Protein AF-0000000085928677 (afdb_homodimer)

Sequence (378 aa):
MDERDLLIYLLLRKSGRMKVSEIARELGISHPSARERLEKLERRGDVRVKALLNIRKKNFVSAVVNLRVKSMDEAEKLADVFAKCPRTVFVATTTGKYNLNLALIAESYSALEVTIENTIRPMESVKEMDVSLGSSPAYPEFVDFKLEPTGKVAPCGKVCTECYISGKKCSGCPATVYFMGLEGRGNRGMDERDLLIYLLLRKSGRMKVSEIARELGISHPSARERLEKLERRGDVRVKALLNIRKKNFVSAVVNLRVKSMDEAEKLADVFAKCPRTVFVATTTGKYNLNLALIAESYSALEVTIENTIRPMESVKEMDVSLGSSPAYPEFVDFKLEPTGKVAPCGKVCTECYISGKKCSGCPATVYFMGLEGRGNRG

Radius of gyration: 21.06 Å; Cα contacts (8 Å, |Δi|>4): 782; chains: 2; bounding box: 73×55×45 Å

InterPro domains:
  IPR000485 AsnC-type HTH domain [PR00033] (1-17)
  IPR000485 AsnC-type HTH domain [PR00033] (17-28)
  IPR000485 AsnC-type HTH domain [PR00033] (28-47)
  IPR000485 AsnC-type HTH domain [PS50956] (1-61)
  IPR011008 Dimeric alpha-beta barrel [SSF54909] (61-129)
  IPR011991 ArsR-like helix-turn-helix domain [cd00090] (2-49)
  IPR019887 Transcription regulator AsnC/Lrp, ligand binding domain [PF01037] (63-133)
  IPR019888 Transcription regulator AsnC-like [SM00344] (1-106)
  IPR036388 Winged helix-like DNA-binding domain superfamily [G3DSA:1.10.10.10] (1-49)
  IPR036390 Winged helix DNA-binding domain superfamily [SSF46785] (1-66)

Organism: NCBI:txid2866384

Structure (mmCIF, N/CA/C/O backbone):
data_AF-0000000085928677-model_v1
#
loop_
_entity.id
_entity.type
_entity.pdbx_description
1 polymer 'Lrp/AsnC family transcriptional regulator'
#
loop_
_atom_site.group_PDB
_atom_site.id
_atom_site.type_symbol
_atom_site.label_atom_id
_atom_site.label_alt_id
_atom_site.label_comp_id
_atom_site.label_asym_id
_atom_site.label_entity_id
_atom_site.label_seq_id
_atom_site.pdbx_PDB_ins_code
_atom_site.Cartn_x
_atom_site.Cartn_y
_atom_site.Cartn_z
_atom_site.occupancy
_atom_site.B_iso_or_equiv
_atom_site.auth_seq_id
_atom_site.auth_comp_id
_atom_site.auth_asym_id
_atom_site.auth_atom_id
_atom_site.pdbx_PDB_model_num
ATOM 1 N N . MET A 1 1 ? 19.406 -9.969 -1.169 1 88.69 1 MET A N 1
ATOM 2 C CA . MET A 1 1 ? 18.938 -10.273 -2.512 1 88.69 1 MET A CA 1
ATOM 3 C C . MET A 1 1 ? 20 -10 -3.555 1 88.69 1 MET A C 1
ATOM 5 O O . MET A 1 1 ? 20.609 -8.922 -3.559 1 88.69 1 MET A O 1
ATOM 9 N N . ASP A 1 2 ? 20.328 -10.953 -4.297 1 89.5 2 ASP A N 1
ATOM 10 C CA . ASP A 1 2 ? 21.266 -10.727 -5.395 1 89.5 2 ASP A CA 1
ATOM 11 C C . ASP A 1 2 ? 20.531 -10.312 -6.668 1 89.5 2 ASP A C 1
ATOM 13 O O . ASP A 1 2 ? 19.328 -10.031 -6.637 1 89.5 2 ASP A O 1
ATOM 17 N N . GLU A 1 3 ? 21.281 -10.188 -7.723 1 89.06 3 GLU A N 1
ATOM 18 C CA . GLU A 1 3 ? 20.734 -9.688 -8.984 1 89.06 3 GLU A CA 1
ATOM 19 C C . GLU A 1 3 ? 19.625 -10.586 -9.508 1 89.06 3 GLU A C 1
ATOM 21 O O . GLU A 1 3 ? 18.625 -10.102 -10.047 1 89.06 3 GLU A O 1
ATOM 26 N N . ARG A 1 4 ? 19.812 -11.828 -9.375 1 92.62 4 ARG A N 1
ATOM 27 C CA . ARG A 1 4 ? 18.812 -12.766 -9.859 1 92.62 4 ARG A CA 1
ATOM 28 C C . ARG A 1 4 ? 17.547 -12.688 -9.023 1 92.62 4 ARG A C 1
ATOM 30 O O . ARG A 1 4 ? 16.438 -12.781 -9.562 1 92.62 4 ARG A O 1
ATOM 37 N N . ASP A 1 5 ? 17.734 -12.57 -7.723 1 93.69 5 ASP A N 1
ATOM 38 C CA . ASP A 1 5 ? 16.578 -12.367 -6.848 1 93.69 5 ASP A CA 1
ATOM 39 C C . ASP A 1 5 ? 15.766 -11.156 -7.289 1 93.69 5 ASP A C 1
ATOM 41 O O . ASP A 1 5 ? 14.531 -11.219 -7.336 1 93.69 5 ASP A O 1
ATOM 45 N N . LEU A 1 6 ? 16.469 -10.117 -7.625 1 92.56 6 LEU A N 1
ATOM 46 C CA . LEU A 1 6 ? 15.805 -8.891 -8.047 1 92.56 6 LEU A CA 1
ATOM 47 C C . LEU A 1 6 ? 15.055 -9.094 -9.359 1 92.56 6 LEU A C 1
ATOM 49 O O . LEU A 1 6 ? 13.953 -8.57 -9.531 1 92.56 6 LEU A O 1
ATOM 53 N N . LEU A 1 7 ? 15.656 -9.789 -10.234 1 94 7 LEU A N 1
ATOM 54 C CA . LEU A 1 7 ? 15 -10.07 -11.5 1 94 7 LEU A CA 1
ATOM 55 C C . LEU A 1 7 ? 13.711 -10.867 -11.281 1 94 7 LEU A C 1
ATOM 57 O O . LEU A 1 7 ? 12.695 -10.602 -11.93 1 94 7 LEU A O 1
ATOM 61 N N . ILE A 1 8 ? 13.797 -11.812 -10.414 1 96.75 8 ILE A N 1
ATOM 62 C CA . ILE A 1 8 ? 12.602 -12.586 -10.086 1 96.75 8 ILE A CA 1
ATOM 63 C C . ILE A 1 8 ? 11.516 -11.656 -9.555 1 96.75 8 ILE A C 1
ATOM 65 O O . ILE A 1 8 ? 10.352 -11.766 -9.938 1 96.75 8 ILE A O 1
ATOM 69 N N . TYR A 1 9 ? 11.914 -10.742 -8.672 1 96.56 9 TYR A N 1
ATOM 70 C CA . TYR A 1 9 ? 10.961 -9.766 -8.148 1 96.56 9 TYR A CA 1
ATOM 71 C C . TYR A 1 9 ? 10.328 -8.961 -9.281 1 96.56 9 TYR A C 1
ATOM 73 O O . TYR A 1 9 ? 9.109 -8.805 -9.328 1 96.56 9 TYR A O 1
ATOM 81 N N . LEU A 1 10 ? 11.117 -8.523 -10.18 1 95.44 10 LEU A N 1
ATOM 82 C CA . LEU A 1 10 ? 10.633 -7.703 -11.289 1 95.44 10 LEU A CA 1
ATOM 83 C C . LEU A 1 10 ? 9.625 -8.477 -12.133 1 95.44 10 LEU A C 1
ATOM 85 O O . LEU A 1 10 ? 8.586 -7.934 -12.523 1 95.44 10 LEU A O 1
ATOM 89 N N . LEU A 1 11 ? 9.898 -9.711 -12.43 1 96.88 11 LEU A N 1
ATOM 90 C CA . LEU A 1 11 ? 9.008 -10.547 -13.234 1 96.88 11 LEU A CA 1
ATOM 91 C C . LEU A 1 11 ? 7.688 -10.781 -12.516 1 96.88 11 LEU A C 1
ATOM 93 O O . LEU A 1 11 ? 6.617 -10.625 -13.102 1 96.88 11 LEU A O 1
ATOM 97 N N . LEU A 1 12 ? 7.797 -11.07 -11.227 1 97.56 12 LEU A N 1
ATOM 98 C CA . LEU A 1 12 ? 6.605 -11.406 -10.453 1 97.56 12 LEU A CA 1
ATOM 99 C C . LEU A 1 12 ? 5.797 -10.148 -10.125 1 97.56 12 LEU A C 1
ATOM 101 O O . LEU A 1 12 ? 4.594 -10.234 -9.867 1 97.56 12 LEU A O 1
ATOM 105 N N . ARG A 1 13 ? 6.457 -9.008 -10.055 1 96.75 13 ARG A N 1
ATOM 106 C CA . ARG A 1 13 ? 5.738 -7.75 -9.898 1 96.75 13 ARG A CA 1
ATOM 107 C C . ARG A 1 13 ? 4.82 -7.488 -11.086 1 96.75 13 ARG A C 1
ATOM 109 O O . ARG A 1 13 ? 3.707 -6.988 -10.922 1 96.75 13 ARG A O 1
ATOM 116 N N . LYS A 1 14 ? 5.277 -7.848 -12.234 1 94.88 14 LYS A N 1
ATOM 117 C CA . LYS A 1 14 ? 4.496 -7.695 -13.453 1 94.88 14 LYS A CA 1
ATOM 118 C C . LYS A 1 14 ? 3.373 -8.727 -13.523 1 94.88 14 LYS A C 1
ATOM 120 O O . LYS A 1 14 ? 2.252 -8.406 -13.93 1 94.88 14 LYS A O 1
ATOM 125 N N . SER A 1 15 ? 3.707 -9.922 -13.156 1 95.62 15 SER A N 1
ATOM 126 C CA . SER A 1 15 ? 2.76 -11.031 -13.125 1 95.62 15 SER A CA 1
ATOM 127 C C . SER A 1 15 ? 3.064 -11.984 -11.977 1 95.62 15 SER A C 1
ATOM 129 O O . SER A 1 15 ? 3.902 -12.875 -12.109 1 95.62 15 SER A O 1
ATOM 131 N N . GLY A 1 16 ? 2.305 -11.836 -10.945 1 97.25 16 GLY A N 1
ATOM 132 C CA . GLY A 1 16 ? 2.574 -12.602 -9.734 1 97.25 16 GLY A CA 1
ATOM 133 C C . GLY A 1 16 ? 2.406 -14.094 -9.93 1 97.25 16 GLY A C 1
ATOM 134 O O . GLY A 1 16 ? 2.973 -14.891 -9.172 1 97.25 16 GLY A O 1
ATOM 135 N N . ARG A 1 17 ? 1.691 -14.492 -10.945 1 96.38 17 ARG A N 1
ATOM 136 C CA . ARG A 1 17 ? 1.418 -15.914 -11.156 1 96.38 17 ARG A CA 1
ATOM 137 C C . ARG A 1 17 ? 2.158 -16.438 -12.383 1 96.38 17 ARG A C 1
ATOM 139 O O . ARG A 1 17 ? 1.758 -17.438 -12.977 1 96.38 17 ARG A O 1
ATOM 146 N N . MET A 1 18 ? 3.18 -15.742 -12.781 1 96.69 18 MET A N 1
ATOM 147 C CA . MET A 1 18 ? 4.039 -16.219 -13.867 1 96.69 18 MET A CA 1
ATOM 148 C C . MET A 1 18 ? 4.527 -17.641 -13.594 1 96.69 18 MET A C 1
ATOM 150 O O . MET A 1 18 ? 4.91 -17.969 -12.469 1 96.69 18 MET A O 1
ATOM 154 N N . LYS A 1 19 ? 4.504 -18.438 -14.625 1 96.69 19 LYS A N 1
ATOM 155 C CA . LYS A 1 19 ? 4.957 -19.812 -14.492 1 96.69 19 LYS A CA 1
ATOM 156 C C . LYS A 1 19 ? 6.445 -19.875 -14.164 1 96.69 19 LYS A C 1
ATOM 158 O O . LYS A 1 19 ? 7.234 -19.094 -14.703 1 96.69 19 LYS A O 1
ATOM 163 N N . VAL A 1 20 ? 6.785 -20.859 -13.32 1 97.31 20 VAL A N 1
ATOM 164 C CA . VAL A 1 20 ? 8.188 -21.031 -12.953 1 97.31 20 VAL A CA 1
ATOM 165 C C . VAL A 1 20 ? 9.016 -21.297 -14.211 1 97.31 20 VAL A C 1
ATOM 167 O O . VAL A 1 20 ? 10.164 -20.844 -14.305 1 97.31 20 VAL A O 1
ATOM 170 N N . SER A 1 21 ? 8.43 -21.953 -15.18 1 97.75 21 SER A N 1
ATOM 171 C CA . SER A 1 21 ? 9.133 -22.219 -16.438 1 97.75 21 SER A CA 1
ATOM 172 C C . SER A 1 21 ? 9.492 -20.922 -17.156 1 97.75 21 SER A C 1
ATOM 174 O O . SER A 1 21 ? 10.578 -20.812 -17.734 1 97.75 21 SER A O 1
ATOM 176 N N . GLU A 1 22 ? 8.633 -20 -17.156 1 97.88 22 GLU A N 1
ATOM 177 C CA . GLU A 1 22 ? 8.883 -18.703 -17.781 1 97.88 22 GLU A CA 1
ATOM 178 C C . GLU A 1 22 ? 9.945 -17.922 -17.016 1 97.88 22 GLU A C 1
ATOM 180 O O . GLU A 1 22 ? 10.82 -17.297 -17.641 1 97.88 22 GLU A O 1
ATOM 185 N N . ILE A 1 23 ? 9.883 -17.953 -15.711 1 97.81 23 ILE A N 1
ATOM 186 C CA . ILE A 1 23 ? 10.891 -17.297 -14.875 1 97.81 23 ILE A CA 1
ATOM 187 C C . ILE A 1 23 ? 12.266 -17.891 -15.172 1 97.81 23 ILE A C 1
ATOM 189 O O . ILE A 1 23 ? 13.242 -17.156 -15.367 1 97.81 23 ILE A O 1
ATOM 193 N N . ALA A 1 24 ? 12.297 -19.203 -15.219 1 98.19 24 ALA A N 1
ATOM 194 C CA . ALA A 1 24 ? 13.539 -19.906 -15.523 1 98.19 24 ALA A CA 1
ATOM 195 C C . ALA A 1 24 ? 14.109 -19.469 -16.875 1 98.19 24 ALA A C 1
ATOM 197 O O . ALA A 1 24 ? 15.305 -19.188 -16.984 1 98.19 24 ALA A O 1
ATOM 198 N N . ARG A 1 25 ? 13.273 -19.391 -17.859 1 98.12 25 ARG A N 1
ATOM 199 C CA . ARG A 1 25 ? 13.672 -18.984 -19.203 1 98.12 25 ARG A CA 1
ATOM 200 C C . ARG A 1 25 ? 14.234 -17.562 -19.188 1 98.12 25 ARG A C 1
ATOM 202 O O . ARG A 1 25 ? 15.297 -17.312 -19.766 1 98.12 25 ARG A O 1
ATOM 209 N N . GLU A 1 26 ? 13.57 -16.672 -18.547 1 96.88 26 GLU A N 1
ATOM 210 C CA . GLU A 1 26 ? 13.977 -15.273 -18.5 1 96.88 26 GLU A CA 1
ATOM 211 C C . GLU A 1 26 ? 15.32 -15.109 -17.797 1 96.88 26 GLU A C 1
ATOM 213 O O . GLU A 1 26 ? 16.109 -14.242 -18.141 1 96.88 26 GLU A O 1
ATOM 218 N N . LEU A 1 27 ? 15.602 -15.906 -16.812 1 96.62 27 LEU A N 1
ATOM 219 C CA . LEU A 1 27 ? 16.828 -15.805 -16.016 1 96.62 27 LEU A CA 1
ATOM 220 C C . LEU A 1 27 ? 17.938 -16.625 -16.641 1 96.62 27 LEU A C 1
ATOM 222 O O . LEU A 1 27 ? 19.109 -16.484 -16.266 1 96.62 27 LEU A O 1
ATOM 226 N N . GLY A 1 28 ? 17.594 -17.516 -17.531 1 97.44 28 GLY A N 1
ATOM 227 C CA . GLY A 1 28 ? 18.578 -18.391 -18.109 1 97.44 28 GLY A CA 1
ATOM 228 C C . GLY A 1 28 ? 19.078 -19.453 -17.141 1 97.44 28 GLY A C 1
ATOM 229 O O . GLY A 1 28 ? 20.281 -19.75 -17.094 1 97.44 28 GLY A O 1
ATOM 230 N N . ILE A 1 29 ? 18.25 -19.953 -16.328 1 97.69 29 ILE A N 1
ATOM 231 C CA . ILE A 1 29 ? 18.594 -21 -15.359 1 97.69 29 ILE A CA 1
ATOM 232 C C . ILE A 1 29 ? 17.609 -22.156 -15.477 1 97.69 29 ILE A C 1
ATOM 234 O O . ILE A 1 29 ? 16.672 -22.109 -16.281 1 97.69 29 ILE A O 1
ATOM 238 N N . SER A 1 30 ? 17.906 -23.203 -14.688 1 97.75 30 SER A N 1
ATOM 239 C CA . SER A 1 30 ? 17.047 -24.375 -14.742 1 97.75 30 SER A CA 1
ATOM 240 C C . SER A 1 30 ? 15.742 -24.156 -13.977 1 97.75 30 SER A C 1
ATOM 242 O O . SER A 1 30 ? 15.672 -23.297 -13.094 1 97.75 30 SER A O 1
ATOM 244 N N . HIS A 1 31 ? 14.742 -24.938 -14.344 1 97.88 31 HIS A N 1
ATOM 245 C CA . HIS A 1 31 ? 13.445 -24.906 -13.672 1 97.88 31 HIS A CA 1
ATOM 246 C C . HIS A 1 31 ? 13.594 -25.141 -12.172 1 97.88 31 HIS A C 1
ATOM 248 O O . HIS A 1 31 ? 13.086 -24.375 -11.359 1 97.88 31 HIS A O 1
ATOM 254 N N . PRO A 1 32 ? 14.344 -26.188 -11.711 1 97.94 32 PRO A N 1
ATOM 255 C CA . PRO A 1 32 ? 14.508 -26.406 -10.273 1 97.94 32 PRO A CA 1
ATOM 256 C C . PRO A 1 32 ? 15.211 -25.234 -9.578 1 97.94 32 PRO A C 1
ATOM 258 O O . PRO A 1 32 ? 14.852 -24.875 -8.453 1 97.94 32 PRO A O 1
ATOM 261 N N . SER A 1 33 ? 16.172 -24.672 -10.234 1 97.5 33 SER A N 1
ATOM 262 C CA . SER A 1 33 ? 16.891 -23.531 -9.664 1 97.5 33 SER A CA 1
ATOM 263 C C . SER A 1 33 ? 15.961 -22.328 -9.484 1 97.5 33 SER A C 1
ATOM 265 O O . SER A 1 33 ? 16 -21.656 -8.453 1 97.5 33 SER A O 1
ATOM 267 N N . ALA A 1 34 ? 15.18 -22.062 -10.516 1 97.88 34 ALA A N 1
ATOM 268 C CA . ALA A 1 34 ? 14.219 -20.969 -10.438 1 97.88 34 ALA A CA 1
ATOM 269 C C . ALA A 1 34 ? 13.227 -21.188 -9.297 1 97.88 34 ALA A C 1
ATOM 271 O O . ALA A 1 34 ? 12.922 -20.266 -8.539 1 97.88 34 ALA A O 1
ATOM 272 N N . ARG A 1 35 ? 12.742 -22.375 -9.211 1 97.12 35 ARG A N 1
ATOM 273 C CA . ARG A 1 35 ? 11.797 -22.734 -8.156 1 97.12 35 ARG A CA 1
ATOM 274 C C . ARG A 1 35 ? 12.43 -22.531 -6.777 1 97.12 35 ARG A C 1
ATOM 276 O O . ARG A 1 35 ? 11.805 -21.969 -5.879 1 97.12 35 ARG A O 1
ATOM 283 N N . GLU A 1 36 ? 13.547 -23.031 -6.629 1 97.62 36 GLU A N 1
ATOM 284 C CA . GLU A 1 36 ? 14.258 -22.906 -5.359 1 97.62 36 GLU A CA 1
ATOM 285 C C . GLU A 1 36 ? 14.477 -21.453 -4.98 1 97.62 36 GLU A C 1
ATOM 287 O O . GLU A 1 36 ? 14.289 -21.062 -3.822 1 97.62 36 GLU A O 1
ATOM 292 N N . ARG A 1 37 ? 14.883 -20.703 -5.93 1 97.25 37 ARG A N 1
ATOM 293 C CA . ARG A 1 37 ? 15.125 -19.281 -5.672 1 97.25 37 ARG A CA 1
ATOM 294 C C . ARG A 1 37 ? 13.836 -18.578 -5.266 1 97.25 37 ARG A C 1
ATOM 296 O O . ARG A 1 37 ? 13.836 -17.75 -4.348 1 97.25 37 ARG A O 1
ATOM 303 N N . LEU A 1 38 ? 12.828 -18.859 -5.992 1 96.19 38 LEU A N 1
ATOM 304 C CA . LEU A 1 38 ? 11.523 -18.281 -5.672 1 96.19 38 LEU A CA 1
ATOM 305 C C . LEU A 1 38 ? 11.109 -18.641 -4.25 1 96.19 38 LEU A C 1
ATOM 307 O O . LEU A 1 38 ? 10.719 -17.766 -3.471 1 96.19 38 LEU A O 1
ATOM 311 N N . GLU A 1 39 ? 11.18 -19.891 -3.932 1 95.75 39 GLU A N 1
ATOM 312 C CA . GLU A 1 39 ? 10.812 -20.359 -2.6 1 95.75 39 GLU A CA 1
ATOM 313 C C . GLU A 1 39 ? 11.688 -19.719 -1.527 1 95.75 39 GLU A C 1
ATOM 315 O O . GLU A 1 39 ? 11.203 -19.344 -0.458 1 95.75 39 GLU A O 1
ATOM 320 N N . LYS A 1 40 ? 12.922 -19.594 -1.796 1 96.69 40 LYS A N 1
ATOM 321 C CA . LYS A 1 40 ? 13.859 -18.984 -0.859 1 96.69 40 LYS A CA 1
ATOM 322 C C . LYS A 1 40 ? 13.531 -17.516 -0.626 1 96.69 40 LYS A C 1
ATOM 324 O O . LYS A 1 40 ? 13.609 -17.016 0.503 1 96.69 40 LYS A O 1
ATOM 329 N N . LEU A 1 41 ? 13.203 -16.812 -1.698 1 95.88 41 LEU A N 1
ATOM 330 C CA . LEU A 1 41 ? 12.844 -15.406 -1.601 1 95.88 41 LEU A CA 1
ATOM 331 C C . LEU A 1 41 ? 11.656 -15.211 -0.66 1 95.88 41 LEU A C 1
ATOM 333 O O . LEU A 1 41 ? 11.656 -14.281 0.156 1 95.88 41 LEU A O 1
ATOM 337 N N . GLU A 1 42 ? 10.727 -16.047 -0.759 1 95.44 42 GLU A N 1
ATOM 338 C CA . GLU A 1 42 ? 9.531 -15.953 0.077 1 95.44 42 GLU A CA 1
ATOM 339 C C . GLU A 1 42 ? 9.82 -16.406 1.503 1 95.44 42 GLU A C 1
ATOM 341 O O . GLU A 1 42 ? 9.391 -15.773 2.465 1 95.44 42 GLU A O 1
ATOM 346 N N . ARG A 1 43 ? 10.531 -17.516 1.624 1 95.94 43 ARG A N 1
ATOM 347 C CA . ARG A 1 43 ? 10.852 -18.062 2.939 1 95.94 43 ARG A CA 1
ATOM 348 C C . ARG A 1 43 ? 11.688 -17.078 3.748 1 95.94 43 ARG A C 1
ATOM 350 O O . ARG A 1 43 ? 11.5 -16.938 4.957 1 95.94 43 ARG A O 1
ATOM 357 N N . ARG A 1 44 ? 12.609 -16.375 3.068 1 96.38 44 ARG A N 1
ATOM 358 C CA . ARG A 1 44 ? 13.453 -15.391 3.725 1 96.38 44 ARG A CA 1
ATOM 359 C C . ARG A 1 44 ? 12.656 -14.141 4.078 1 96.38 44 ARG A C 1
ATOM 361 O O . ARG A 1 44 ? 13.125 -13.297 4.848 1 96.38 44 ARG A O 1
ATOM 368 N N . GLY A 1 45 ? 11.508 -13.961 3.451 1 96.5 45 GLY A N 1
ATOM 369 C CA . GLY A 1 45 ? 10.656 -12.82 3.756 1 96.5 45 GLY A CA 1
ATOM 370 C C . GLY A 1 45 ? 10.992 -11.586 2.947 1 96.5 45 GLY A C 1
ATOM 371 O O . GLY A 1 45 ? 10.586 -10.477 3.301 1 96.5 45 GLY A O 1
ATOM 372 N N . ASP A 1 46 ? 11.766 -11.695 1.896 1 96.38 46 ASP A N 1
ATOM 373 C CA . ASP A 1 46 ? 12.148 -10.555 1.064 1 96.38 46 ASP A CA 1
ATOM 374 C C . ASP A 1 46 ? 10.992 -10.109 0.174 1 96.38 46 ASP A C 1
ATOM 376 O O . ASP A 1 46 ? 10.852 -8.922 -0.121 1 96.38 46 ASP A O 1
ATOM 380 N N . VAL A 1 47 ? 10.258 -11.094 -0.265 1 97.31 47 VAL A N 1
ATOM 381 C CA . VAL A 1 47 ? 9.188 -10.867 -1.229 1 97.31 47 VAL A CA 1
ATOM 382 C C . VAL A 1 47 ? 7.953 -11.68 -0.829 1 97.31 47 VAL A C 1
ATOM 384 O O . VAL A 1 47 ? 8.078 -12.766 -0.251 1 97.31 47 VAL A O 1
ATOM 387 N N . ARG A 1 48 ? 6.867 -11.141 -1.058 1 97.81 48 ARG A N 1
ATOM 388 C CA . ARG A 1 48 ? 5.609 -11.867 -0.916 1 97.81 48 ARG A CA 1
ATOM 389 C C . ARG A 1 48 ? 4.719 -11.664 -2.137 1 97.81 48 ARG A C 1
ATOM 391 O O . ARG A 1 48 ? 4.578 -10.539 -2.631 1 97.81 48 ARG A O 1
ATOM 398 N N . VAL A 1 49 ? 4.262 -12.742 -2.693 1 98.19 49 VAL A N 1
ATOM 399 C CA . VAL A 1 49 ? 3.305 -12.648 -3.791 1 98.19 49 VAL A CA 1
ATOM 400 C C . VAL A 1 49 ? 1.881 -12.742 -3.246 1 98.19 49 VAL A C 1
ATOM 402 O O . VAL A 1 49 ? 1.53 -13.711 -2.576 1 98.19 49 VAL A O 1
ATOM 405 N N . LYS A 1 50 ? 1.093 -11.703 -3.477 1 97.69 50 LYS A N 1
ATOM 406 C CA . LYS A 1 50 ? -0.263 -11.656 -2.936 1 97.69 50 LYS A CA 1
ATOM 407 C C . LYS A 1 50 ? -1.229 -11.016 -3.932 1 97.69 50 LYS A C 1
ATOM 409 O O . LYS A 1 50 ? -0.811 -10.289 -4.832 1 97.69 50 LYS A O 1
ATOM 414 N N . ALA A 1 51 ? -2.469 -11.383 -3.73 1 98.06 51 ALA A N 1
ATOM 415 C CA . ALA A 1 51 ? -3.518 -10.672 -4.457 1 98.06 51 ALA A CA 1
ATOM 416 C C . ALA A 1 51 ? -3.826 -9.328 -3.801 1 98.06 51 ALA A C 1
ATOM 418 O O . ALA A 1 51 ? -3.889 -9.227 -2.572 1 98.06 51 ALA A O 1
ATOM 419 N N . LEU A 1 52 ? -3.891 -8.336 -4.559 1 98.19 52 LEU A N 1
ATOM 420 C CA . LEU A 1 52 ? -4.277 -6.996 -4.141 1 98.19 52 LEU A CA 1
ATOM 421 C C . LEU A 1 52 ? -5.641 -6.621 -4.711 1 98.19 52 LEU A C 1
ATOM 423 O O . LEU A 1 52 ? -5.969 -6.992 -5.84 1 98.19 52 LEU A O 1
ATOM 427 N N . LEU A 1 53 ? -6.383 -5.891 -3.961 1 97.31 53 LEU A N 1
ATOM 428 C CA . LEU A 1 53 ? -7.723 -5.477 -4.355 1 97.31 53 LEU A CA 1
ATOM 429 C C . LEU A 1 53 ? -7.699 -4.094 -5 1 97.31 53 LEU A C 1
ATOM 431 O O . LEU A 1 53 ? -7.02 -3.189 -4.516 1 97.31 53 LEU A O 1
ATOM 435 N N . ASN A 1 54 ? -8.391 -3.932 -6.117 1 97.38 54 ASN A N 1
ATOM 436 C CA . ASN A 1 54 ? -8.5 -2.648 -6.805 1 97.38 54 ASN A CA 1
ATOM 437 C C . ASN A 1 54 ? -9.477 -1.715 -6.102 1 97.38 54 ASN A C 1
ATOM 439 O O . ASN A 1 54 ? -10.68 -1.754 -6.371 1 97.38 54 ASN A O 1
ATOM 443 N N . ILE A 1 55 ? -8.938 -0.85 -5.32 1 96.12 55 ILE A N 1
ATOM 444 C CA . ILE A 1 55 ? -9.812 -0.004 -4.512 1 96.12 55 ILE A CA 1
ATOM 445 C C . ILE A 1 55 ? -10.297 1.181 -5.344 1 96.12 55 ILE A C 1
ATOM 447 O O . ILE A 1 55 ? -11.352 1.755 -5.059 1 96.12 55 ILE A O 1
ATOM 451 N N . ARG A 1 56 ? -9.555 1.536 -6.312 1 95 56 ARG A N 1
ATOM 452 C CA . ARG A 1 56 ? -9.992 2.615 -7.195 1 95 56 ARG A CA 1
ATOM 453 C C . ARG A 1 56 ? -11.234 2.213 -7.977 1 95 56 ARG A C 1
ATOM 455 O O . ARG A 1 56 ? -12.195 2.982 -8.062 1 95 56 ARG A O 1
ATOM 462 N N . LYS A 1 57 ? -11.219 1.062 -8.508 1 94.5 57 LYS A N 1
ATOM 463 C CA . LYS A 1 57 ? -12.367 0.537 -9.242 1 94.5 57 LYS A CA 1
ATOM 464 C C . LYS A 1 57 ? -13.602 0.446 -8.352 1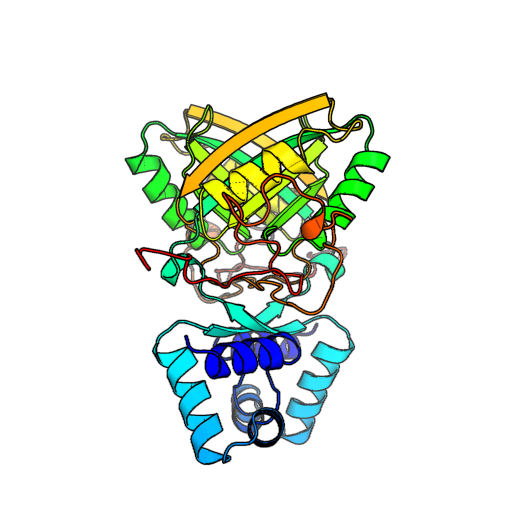 94.5 57 LYS A C 1
ATOM 466 O O . LYS A 1 57 ? -14.727 0.57 -8.828 1 94.5 57 LYS A O 1
ATOM 471 N N . LYS A 1 58 ? -13.344 0.3 -7.094 1 93.44 58 LYS A N 1
ATOM 472 C CA . LYS A 1 58 ? -14.445 0.158 -6.152 1 93.44 58 LYS A CA 1
ATOM 473 C C . LYS A 1 58 ? -14.828 1.506 -5.547 1 93.44 58 LYS A C 1
ATOM 475 O O . LYS A 1 58 ? -15.656 1.57 -4.633 1 93.44 58 LYS A O 1
ATOM 480 N N . ASN A 1 59 ? -14.172 2.553 -5.914 1 94.25 59 ASN A N 1
ATOM 481 C CA . ASN A 1 59 ? -14.469 3.934 -5.543 1 94.25 59 ASN A CA 1
ATOM 482 C C . ASN A 1 59 ? -14.289 4.164 -4.047 1 94.25 59 ASN A C 1
ATOM 484 O O . ASN A 1 59 ? -15.102 4.844 -3.416 1 94.25 59 ASN A O 1
ATOM 488 N N . PHE A 1 60 ? -13.336 3.512 -3.533 1 96.19 60 PHE A N 1
ATOM 489 C CA . PHE A 1 60 ? -13.016 3.787 -2.139 1 96.19 60 PHE A CA 1
ATOM 490 C C . PHE A 1 60 ? -12.656 5.254 -1.945 1 96.19 60 PHE A C 1
ATOM 492 O O . PHE A 1 60 ? -12.133 5.898 -2.859 1 96.19 60 PHE A O 1
ATOM 499 N N . VAL A 1 61 ? -12.969 5.719 -0.782 1 96.56 61 VAL A N 1
ATOM 500 C CA . VAL A 1 61 ? -12.578 7.066 -0.385 1 96.56 61 VAL A CA 1
ATOM 501 C C . VAL A 1 61 ? -11.398 6.996 0.583 1 96.56 61 VAL A C 1
ATOM 503 O O . VAL A 1 61 ? -11.016 5.914 1.03 1 96.56 61 VAL A O 1
ATOM 506 N N . SER A 1 62 ? -10.789 8.188 0.823 1 98 62 SER A N 1
ATOM 507 C CA . SER A 1 62 ? -9.578 8.164 1.634 1 98 62 SER A CA 1
ATOM 508 C C . SER A 1 62 ? -9.594 9.266 2.688 1 98 62 SER A C 1
ATOM 510 O O . SER A 1 62 ? -10.445 10.156 2.645 1 98 62 SER A O 1
ATOM 512 N N . ALA A 1 63 ? -8.734 9.117 3.635 1 97.75 63 ALA A N 1
ATOM 513 C CA . ALA A 1 63 ? -8.484 10.141 4.645 1 97.75 63 ALA A CA 1
ATOM 514 C C . ALA A 1 63 ? -7.039 10.086 5.129 1 97.75 63 ALA A C 1
ATOM 516 O O . ALA A 1 63 ? -6.457 9.008 5.258 1 97.75 63 ALA A O 1
ATOM 517 N N . VAL A 1 64 ? -6.516 11.234 5.324 1 98 64 VAL A N 1
ATOM 518 C CA . VAL A 1 64 ? -5.2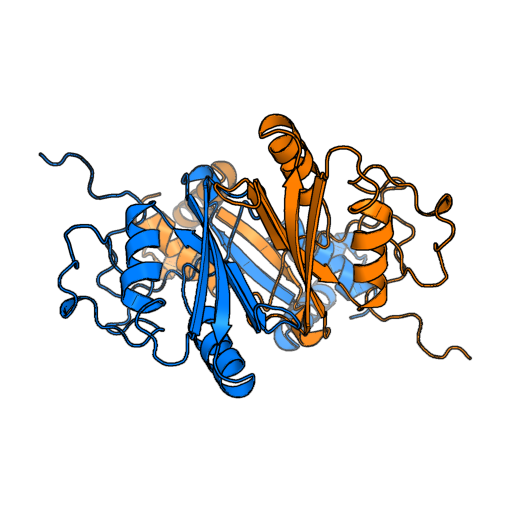42 11.375 6.027 1 98 64 VAL A CA 1
ATOM 519 C C . VAL A 1 64 ? -5.488 11.891 7.445 1 98 64 VAL A C 1
ATOM 521 O O . VAL A 1 64 ? -6.215 12.867 7.641 1 98 64 VAL A O 1
ATOM 524 N N . VAL A 1 65 ? -4.902 11.172 8.398 1 97.5 65 VAL A N 1
ATOM 525 C CA . VAL A 1 65 ? -5.09 11.516 9.805 1 97.5 65 VAL A CA 1
ATOM 526 C C . VAL A 1 65 ? -3.729 11.703 10.477 1 97.5 65 VAL A C 1
ATOM 528 O O . VAL A 1 65 ? -2.949 10.758 10.578 1 97.5 65 VAL A O 1
ATOM 531 N N . ASN A 1 66 ? -3.457 12.883 10.867 1 97 66 ASN A N 1
ATOM 532 C CA . ASN A 1 66 ? -2.252 13.203 11.625 1 97 66 ASN A CA 1
ATOM 533 C C . ASN A 1 66 ? -2.555 13.383 13.109 1 97 66 ASN A C 1
ATOM 535 O O . ASN A 1 66 ? -3.424 14.172 13.484 1 97 66 ASN A O 1
ATOM 539 N N . LEU A 1 67 ? -1.811 12.641 13.93 1 97.88 67 LEU A N 1
ATOM 540 C CA . LEU A 1 67 ? -2.113 12.602 15.359 1 97.88 67 LEU A CA 1
ATOM 541 C C . LEU A 1 67 ? -0.912 13.062 16.172 1 97.88 67 LEU A C 1
ATOM 543 O O . LEU A 1 67 ? 0.226 12.688 15.883 1 97.88 67 LEU A O 1
ATOM 547 N N . ARG A 1 68 ? -1.177 13.914 17.094 1 97.81 68 ARG A N 1
ATOM 548 C CA . ARG A 1 68 ? -0.248 14.102 18.203 1 97.81 68 ARG A CA 1
ATOM 549 C C . ARG A 1 68 ? -0.615 13.219 19.391 1 97.81 68 ARG A C 1
ATOM 551 O O . ARG A 1 68 ? -1.659 13.406 20.016 1 97.81 68 ARG A O 1
ATOM 558 N N . VAL A 1 69 ? 0.208 12.266 19.625 1 97.5 69 VAL A N 1
ATOM 559 C CA . VAL A 1 69 ? 0.009 11.289 20.688 1 97.5 69 VAL A CA 1
ATOM 560 C C . VAL A 1 69 ? 0.917 11.609 21.859 1 97.5 69 VAL A C 1
ATOM 562 O O . VAL A 1 69 ? 2.01 12.156 21.688 1 97.5 69 VAL A O 1
ATOM 565 N N . LYS A 1 70 ? 0.544 11.289 23.031 1 95.81 70 LYS A N 1
ATOM 566 C CA . LYS A 1 70 ? 1.13 11.703 24.312 1 95.81 70 LYS A CA 1
ATOM 567 C C . LYS A 1 70 ? 2.621 11.375 24.359 1 95.81 70 LYS A C 1
ATOM 569 O O . LYS A 1 70 ? 3.41 12.148 24.906 1 95.81 70 LYS A O 1
ATOM 574 N N . SER A 1 71 ? 2.988 10.242 23.891 1 95.44 71 SER A N 1
ATOM 575 C CA . SER A 1 71 ? 4.387 9.82 23.891 1 95.44 71 SER A CA 1
ATOM 576 C C . SER A 1 71 ? 4.711 8.984 22.641 1 95.44 71 SER A C 1
ATOM 578 O O . SER A 1 71 ? 3.811 8.453 22 1 95.44 71 SER A O 1
ATOM 580 N N . MET A 1 72 ? 5.977 8.898 22.391 1 94.44 72 MET A N 1
ATOM 581 C CA . MET A 1 72 ? 6.414 8.094 21.25 1 94.44 72 MET A CA 1
ATOM 582 C C . MET A 1 72 ? 6.102 6.621 21.469 1 94.44 72 MET A C 1
ATOM 584 O O . MET A 1 72 ? 5.762 5.906 20.531 1 94.44 72 MET A O 1
ATOM 588 N N . ASP A 1 73 ? 6.219 6.199 22.672 1 95.88 73 ASP A N 1
ATOM 589 C CA . ASP A 1 73 ? 5.891 4.816 23 1 95.88 73 ASP A CA 1
ATOM 590 C C . ASP A 1 73 ? 4.426 4.508 22.703 1 95.88 73 ASP A C 1
ATOM 592 O O . ASP A 1 73 ? 4.113 3.477 22.109 1 95.88 73 ASP A O 1
ATOM 596 N N . GLU A 1 74 ? 3.615 5.41 23.109 1 96.44 74 GLU A N 1
ATOM 597 C CA . GLU A 1 74 ? 2.191 5.234 22.844 1 96.44 74 GLU A CA 1
ATOM 598 C C . GLU A 1 74 ? 1.9 5.316 21.344 1 96.44 74 GLU A C 1
ATOM 600 O O . GLU A 1 74 ? 1.043 4.594 20.828 1 96.44 74 GLU A O 1
ATOM 605 N N . ALA A 1 75 ? 2.576 6.203 20.688 1 97.5 75 ALA A N 1
ATOM 606 C CA . ALA A 1 75 ? 2.41 6.324 19.234 1 97.5 75 ALA A CA 1
ATOM 607 C C . ALA A 1 75 ? 2.779 5.02 18.531 1 97.5 75 ALA A C 1
ATOM 609 O O . ALA A 1 75 ? 2.084 4.59 17.609 1 97.5 75 ALA A O 1
ATOM 610 N N . GLU A 1 76 ? 3.816 4.414 18.984 1 97.06 76 GLU A N 1
ATOM 611 C CA . GLU A 1 76 ? 4.266 3.158 18.391 1 97.06 76 GLU A CA 1
ATOM 612 C C . GLU A 1 76 ? 3.26 2.039 18.641 1 97.06 76 GLU A C 1
ATOM 614 O O . GLU A 1 76 ? 2.992 1.226 17.75 1 97.06 76 GLU A O 1
ATOM 619 N N . LYS A 1 77 ? 2.742 2.033 19.812 1 96.06 77 LYS A N 1
ATOM 620 C CA . LYS A 1 77 ? 1.714 1.047 20.141 1 96.06 77 LYS A CA 1
ATOM 621 C C . LYS A 1 77 ? 0.49 1.218 19.25 1 96.06 77 LYS A C 1
ATOM 623 O O . LYS A 1 77 ? -0.045 0.237 18.719 1 96.06 77 LYS A O 1
ATOM 628 N N . LEU A 1 78 ? 0.112 2.438 19.094 1 96.5 78 LEU A N 1
ATOM 629 C CA . LEU A 1 78 ? -1.039 2.717 18.234 1 96.5 78 LEU A CA 1
ATOM 630 C C . LEU A 1 78 ? -0.735 2.373 16.781 1 96.5 78 LEU A C 1
ATOM 632 O O . LEU A 1 78 ? -1.611 1.897 16.062 1 96.5 78 LEU A O 1
ATOM 636 N N . ALA A 1 79 ? 0.462 2.666 16.375 1 97.75 79 ALA A N 1
ATOM 637 C CA . ALA A 1 79 ? 0.865 2.324 15.023 1 97.75 79 ALA A CA 1
ATOM 638 C C . ALA A 1 79 ? 0.698 0.83 14.758 1 97.75 79 ALA A C 1
ATOM 640 O O . ALA A 1 79 ? 0.214 0.43 13.695 1 97.75 79 ALA A O 1
ATOM 641 N N . ASP A 1 80 ? 1.055 0.045 15.734 1 96.25 80 ASP A N 1
ATOM 642 C CA . ASP A 1 80 ? 0.929 -1.403 15.609 1 96.25 80 ASP A CA 1
ATOM 643 C C . ASP A 1 80 ? -0.536 -1.82 15.5 1 96.25 80 ASP A C 1
ATOM 645 O O . ASP A 1 80 ? -0.874 -2.727 14.742 1 96.25 80 ASP A O 1
ATOM 649 N N . VAL A 1 81 ? -1.37 -1.167 16.219 1 94.12 81 VAL A N 1
ATOM 650 C CA . VAL A 1 81 ? -2.803 -1.448 16.188 1 94.12 81 VAL A CA 1
ATOM 651 C C . VAL A 1 81 ? -3.365 -1.097 14.812 1 94.12 81 VAL A C 1
ATOM 653 O O . VAL A 1 81 ? -4.039 -1.916 14.188 1 94.12 81 VAL A O 1
ATOM 656 N N . PHE A 1 82 ? -3.027 0.032 14.328 1 96.44 82 PHE A N 1
ATOM 657 C CA . PHE A 1 82 ? -3.584 0.512 13.07 1 96.44 82 PHE A CA 1
ATOM 658 C C . PHE A 1 82 ? -2.986 -0.245 11.891 1 96.44 82 PHE A C 1
ATOM 660 O O . PHE A 1 82 ? -3.592 -0.312 10.812 1 96.44 82 PHE A O 1
ATOM 667 N N . ALA A 1 83 ? -1.805 -0.805 12.125 1 97.44 83 ALA A N 1
ATOM 668 C CA . ALA A 1 83 ? -1.197 -1.632 11.086 1 97.44 83 ALA A CA 1
ATOM 669 C C . ALA A 1 83 ? -2.062 -2.85 10.773 1 97.44 83 ALA A C 1
ATOM 671 O O . ALA A 1 83 ? -2.014 -3.391 9.672 1 97.44 83 ALA A O 1
ATOM 672 N N . LYS A 1 84 ? -2.879 -3.219 11.703 1 95 84 LYS A N 1
ATOM 673 C CA . LYS A 1 84 ? -3.727 -4.398 11.555 1 95 84 LYS A CA 1
ATOM 674 C C . LYS A 1 84 ? -5.113 -4.016 11.039 1 95 84 LYS A C 1
ATOM 676 O O . LYS A 1 84 ? -5.891 -4.883 10.641 1 95 84 LYS A O 1
ATOM 681 N N . CYS A 1 85 ? -5.371 -2.746 11.047 1 94.88 85 CYS A N 1
ATOM 682 C CA . CYS A 1 85 ? -6.664 -2.264 10.578 1 94.88 85 CYS A CA 1
ATOM 683 C C . CYS A 1 85 ? -6.801 -2.426 9.07 1 94.88 85 CYS A C 1
ATOM 685 O O . CYS A 1 85 ? -5.949 -1.954 8.312 1 94.88 85 CYS A O 1
ATOM 687 N N . PRO A 1 86 ? -7.906 -3.047 8.578 1 94.56 86 PRO A N 1
ATOM 688 C CA . PRO A 1 86 ? -8.086 -3.262 7.141 1 94.56 86 PRO A CA 1
ATOM 689 C C . PRO A 1 86 ? -8.164 -1.954 6.355 1 94.56 86 PRO A C 1
ATOM 691 O O . PRO A 1 86 ? -7.906 -1.937 5.152 1 94.56 86 PRO A O 1
ATOM 694 N N . ARG A 1 87 ? -8.492 -0.921 7 1 95.5 87 ARG A N 1
ATOM 695 C CA . ARG A 1 87 ? -8.695 0.344 6.305 1 95.5 87 ARG A CA 1
ATOM 696 C C . ARG A 1 87 ? -7.43 1.188 6.312 1 95.5 87 ARG A C 1
ATOM 698 O O . ARG A 1 87 ? -7.414 2.297 5.773 1 95.5 87 ARG A O 1
ATOM 705 N N . THR A 1 88 ? -6.344 0.663 6.895 1 97.88 88 THR A N 1
ATOM 706 C CA . THR A 1 88 ? -5.074 1.376 6.922 1 97.88 88 THR A CA 1
ATOM 707 C C . THR A 1 88 ? -4.234 1.031 5.691 1 97.88 88 THR A C 1
ATOM 709 O O . THR A 1 88 ? -3.967 -0.142 5.426 1 97.88 88 THR A O 1
ATOM 712 N N . VAL A 1 89 ? -3.818 2.057 4.988 1 98.06 89 VAL A N 1
ATOM 713 C CA . VAL A 1 89 ? -2.914 1.813 3.869 1 98.06 89 VAL A CA 1
ATOM 714 C C . VAL A 1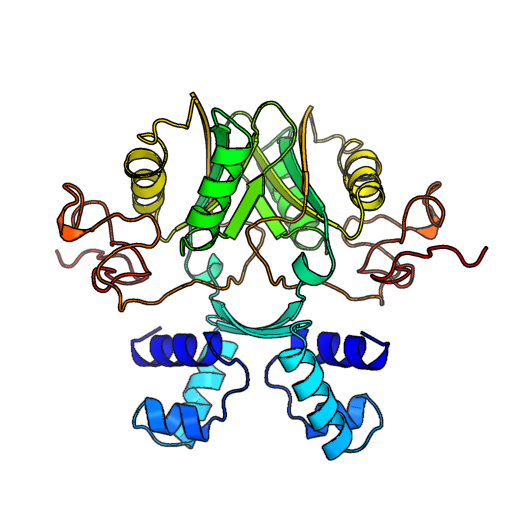 89 ? -1.518 2.33 4.211 1 98.06 89 VAL A C 1
ATOM 716 O O . VAL A 1 89 ? -0.542 1.997 3.535 1 98.06 89 VAL A O 1
ATOM 719 N N . PHE A 1 90 ? -1.468 3.166 5.227 1 98.75 90 PHE A N 1
ATOM 720 C CA . PHE A 1 90 ? -0.178 3.645 5.711 1 98.75 90 PHE A CA 1
ATOM 721 C C . PHE A 1 90 ? -0.278 4.086 7.168 1 98.75 90 PHE A C 1
ATOM 723 O O . PHE A 1 90 ? -1.251 4.734 7.559 1 98.75 90 PHE A O 1
ATOM 730 N N . VAL A 1 91 ? 0.698 3.734 7.961 1 98.62 91 VAL A N 1
ATOM 731 C CA . VAL A 1 91 ? 0.827 4.285 9.305 1 98.62 91 VAL A CA 1
ATOM 732 C C . VAL A 1 91 ? 2.293 4.281 9.727 1 98.62 91 VAL A C 1
ATOM 734 O O . VAL A 1 91 ? 2.992 3.277 9.562 1 98.62 91 VAL A O 1
ATOM 737 N N . ALA A 1 92 ? 2.703 5.367 10.266 1 98.31 92 ALA A N 1
ATOM 738 C CA . ALA A 1 92 ? 4.086 5.488 10.719 1 98.31 92 ALA A CA 1
ATOM 739 C C . ALA A 1 92 ? 4.203 6.512 11.844 1 98.31 92 ALA A C 1
ATOM 741 O O . ALA A 1 92 ? 3.428 7.469 11.906 1 98.31 92 ALA A O 1
ATOM 742 N N . THR A 1 93 ? 5.141 6.227 12.711 1 98 93 THR A N 1
ATOM 743 C CA . THR A 1 93 ? 5.543 7.242 13.68 1 98 93 THR A CA 1
ATOM 744 C C . THR A 1 93 ? 6.562 8.195 13.062 1 98 93 THR A C 1
ATOM 746 O O . THR A 1 93 ? 7.461 7.766 12.336 1 98 93 THR A O 1
ATOM 749 N N . THR A 1 94 ? 6.355 9.414 13.258 1 96.88 94 THR A N 1
ATOM 750 C CA . THR A 1 94 ? 7.227 10.422 12.664 1 96.88 94 THR A CA 1
ATOM 751 C C . THR A 1 94 ? 7.672 11.438 13.711 1 96.88 94 THR A C 1
ATOM 753 O O . THR A 1 94 ? 7.262 11.359 14.875 1 96.88 94 THR A O 1
ATOM 756 N N . THR A 1 95 ? 8.688 12.312 13.07 1 90.56 95 THR A N 1
ATOM 757 C CA . THR A 1 95 ? 9.203 13.391 13.906 1 90.56 95 THR A CA 1
ATOM 758 C C . THR A 1 95 ? 8.641 14.742 13.469 1 90.56 95 THR A C 1
ATOM 760 O O . THR A 1 95 ? 8.438 14.969 12.273 1 90.56 95 THR A O 1
ATOM 763 N N . GLY A 1 96 ? 7.754 15.344 14.18 1 86.5 96 GLY A N 1
ATOM 764 C CA . GLY A 1 96 ? 7.137 16.625 13.891 1 86.5 96 GLY A CA 1
ATOM 765 C C . GLY A 1 96 ? 6.047 17 14.875 1 86.5 96 GLY A C 1
ATOM 766 O O . GLY A 1 96 ? 6.012 16.484 15.992 1 86.5 96 GLY A O 1
ATOM 767 N N . LYS A 1 97 ? 5.328 17.922 14.328 1 89.19 97 LYS A N 1
ATOM 768 C CA . LYS A 1 97 ? 4.203 18.359 15.148 1 89.19 97 LYS A CA 1
ATOM 769 C C . LYS A 1 97 ? 3.32 17.172 15.539 1 89.19 97 LYS A C 1
ATOM 771 O O . LYS A 1 97 ? 2.869 17.094 16.688 1 89.19 97 LYS A O 1
ATOM 776 N N . TYR A 1 98 ? 3.125 16.391 14.562 1 95.56 98 TYR A N 1
ATOM 777 C CA . TYR A 1 98 ? 2.416 15.141 14.773 1 95.56 98 TYR A CA 1
ATOM 778 C C . TYR A 1 98 ? 3.385 13.969 14.805 1 95.56 98 TYR A C 1
ATOM 780 O O . TYR A 1 98 ? 4.332 13.914 14.023 1 95.56 98 TYR A O 1
ATOM 788 N N . ASN A 1 99 ? 3.131 13.055 15.766 1 97.62 99 ASN A N 1
ATOM 789 C CA . ASN A 1 99 ? 4.09 11.961 15.906 1 97.62 99 ASN A CA 1
ATOM 790 C C . ASN A 1 99 ? 3.486 10.633 15.477 1 97.62 99 ASN A C 1
ATOM 792 O O . ASN A 1 99 ? 4.082 9.57 15.688 1 97.62 99 ASN A O 1
ATOM 796 N N . LEU A 1 100 ? 2.312 10.586 14.891 1 98.31 100 LEU A N 1
ATOM 797 C CA . LEU A 1 100 ? 1.669 9.422 14.281 1 98.31 100 LEU A CA 1
ATOM 798 C C . LEU A 1 100 ? 0.837 9.836 13.078 1 98.31 100 LEU A C 1
ATOM 800 O O . LEU A 1 100 ? -0.06 10.68 13.188 1 98.31 100 LEU A O 1
ATOM 804 N N . ASN A 1 101 ? 1.112 9.234 11.953 1 98.31 101 ASN A N 1
ATOM 805 C CA . ASN A 1 101 ? 0.45 9.602 10.703 1 98.31 101 ASN A CA 1
ATOM 806 C C . ASN A 1 101 ? -0.217 8.398 10.047 1 98.31 101 ASN A C 1
ATOM 808 O O . ASN A 1 101 ? 0.399 7.336 9.914 1 98.31 101 ASN A O 1
ATOM 812 N N . LEU A 1 102 ? -1.495 8.609 9.648 1 98.25 102 LEU A N 1
ATOM 813 C CA . LEU A 1 102 ? -2.273 7.539 9.031 1 98.25 102 LEU A CA 1
ATOM 814 C C . LEU A 1 102 ? -2.789 7.957 7.664 1 98.25 102 LEU A C 1
ATOM 816 O O . LEU A 1 102 ? -3.219 9.102 7.477 1 98.25 102 LEU A O 1
ATOM 820 N N . ALA A 1 103 ? -2.705 7.102 6.727 1 98.62 103 ALA A N 1
ATOM 821 C CA . ALA A 1 103 ? -3.533 7.117 5.523 1 98.62 103 ALA A CA 1
ATOM 822 C C . ALA A 1 103 ? -4.555 5.984 5.547 1 98.62 103 ALA A C 1
ATOM 824 O O . ALA A 1 103 ? -4.188 4.816 5.684 1 98.62 103 ALA A O 1
ATOM 825 N N . LEU A 1 104 ? -5.785 6.324 5.43 1 98.06 104 LEU A N 1
ATOM 826 C CA . LEU A 1 104 ? -6.887 5.371 5.516 1 98.06 104 LEU A CA 1
ATOM 827 C C . LEU A 1 104 ? -7.672 5.324 4.211 1 98.06 104 LEU A C 1
ATOM 829 O O . LEU A 1 104 ? -7.684 6.301 3.453 1 98.06 104 LEU A O 1
ATOM 833 N N . ILE A 1 105 ? -8.312 4.199 3.965 1 97.44 105 ILE A N 1
ATOM 834 C CA . ILE A 1 105 ? -9.289 4.035 2.893 1 97.44 105 ILE A CA 1
ATOM 835 C C . ILE A 1 105 ? -10.531 3.318 3.426 1 97.44 105 ILE A C 1
ATOM 837 O O . ILE A 1 105 ? -10.453 2.598 4.422 1 97.44 105 ILE A O 1
ATOM 841 N N . ALA A 1 106 ? -11.609 3.59 2.764 1 94.5 106 ALA A N 1
ATOM 842 C CA . ALA A 1 106 ? -12.844 2.898 3.129 1 94.5 106 ALA A CA 1
ATOM 843 C C . ALA A 1 106 ? -13.836 2.893 1.967 1 94.5 106 ALA A C 1
ATOM 845 O O . ALA A 1 106 ? -13.648 3.613 0.982 1 94.5 106 ALA A O 1
ATOM 846 N N . GLU A 1 107 ? -14.812 2.105 2.117 1 91.81 107 GLU A N 1
ATOM 847 C CA . GLU A 1 107 ? -15.836 1.921 1.088 1 91.81 107 GLU A CA 1
ATOM 848 C C . GLU A 1 107 ? -16.766 3.127 1.011 1 91.81 107 GLU A C 1
ATOM 850 O O . GLU A 1 107 ? -17.484 3.299 0.027 1 91.81 107 GLU A O 1
ATOM 855 N N . SER A 1 108 ? -16.766 3.969 2.082 1 91.31 108 SER A N 1
ATOM 856 C CA . SER A 1 108 ? -17.609 5.16 2.107 1 91.31 108 SER A CA 1
ATOM 857 C C . SER A 1 108 ? -17.062 6.191 3.096 1 91.31 108 SER A C 1
ATOM 859 O O . SER A 1 108 ? -16.297 5.855 3.998 1 91.31 108 SER A O 1
ATOM 861 N N . TYR A 1 109 ? -17.547 7.383 2.885 1 92.38 109 TYR A N 1
ATOM 862 C CA . TYR A 1 109 ? -17.172 8.43 3.834 1 92.38 109 TYR A CA 1
ATOM 863 C C . TYR A 1 109 ? -17.734 8.133 5.219 1 92.38 109 TYR A C 1
ATOM 865 O O . TYR A 1 109 ? -17.109 8.453 6.23 1 92.38 109 TYR A O 1
ATOM 873 N N . SER A 1 110 ? -18.875 7.496 5.25 1 90.25 110 SER A N 1
ATOM 874 C CA . SER A 1 110 ? -19.484 7.117 6.523 1 90.25 110 SER A CA 1
ATOM 875 C C . SER A 1 110 ? -18.594 6.137 7.285 1 90.25 110 SER A C 1
ATOM 877 O O . SER A 1 110 ? -18.422 6.254 8.5 1 90.25 110 SER A O 1
ATOM 879 N N . ALA A 1 111 ? -18.047 5.191 6.582 1 89.44 111 ALA A N 1
ATOM 880 C CA . ALA A 1 111 ? -17.141 4.223 7.199 1 89.44 111 ALA A CA 1
ATOM 881 C C . ALA A 1 111 ? -15.898 4.91 7.762 1 89.44 111 ALA A C 1
ATOM 883 O O . ALA A 1 111 ? -15.43 4.566 8.852 1 89.44 111 ALA A O 1
ATOM 884 N N . LEU A 1 112 ? -15.359 5.883 7.051 1 93 112 LEU A N 1
ATOM 885 C CA . LEU A 1 112 ? -14.211 6.645 7.535 1 93 112 LEU A CA 1
ATOM 886 C C . LEU A 1 112 ? -14.57 7.441 8.781 1 93 112 LEU A C 1
ATOM 888 O O . LEU A 1 112 ? -13.805 7.48 9.742 1 93 112 LEU A O 1
ATOM 892 N N . GLU A 1 113 ? -15.688 8.047 8.703 1 91.12 113 GLU A N 1
ATOM 893 C CA . GLU A 1 113 ? -16.141 8.836 9.844 1 91.12 113 GLU A CA 1
ATOM 894 C C . GLU A 1 113 ? -16.25 7.984 11.102 1 91.12 113 GLU A C 1
ATOM 896 O O . GLU A 1 113 ? -15.812 8.398 12.18 1 91.12 113 GLU A O 1
ATOM 901 N N . VAL A 1 114 ? -16.797 6.855 10.93 1 87.62 114 VAL A N 1
ATOM 902 C CA . VAL A 1 114 ? -16.953 5.949 12.062 1 87.62 114 VAL A CA 1
ATOM 903 C C . VAL A 1 114 ? -15.578 5.555 12.594 1 87.62 114 VAL A C 1
ATOM 905 O O . VAL A 1 114 ? -15.344 5.582 13.805 1 87.62 114 VAL A O 1
ATOM 908 N N . THR A 1 115 ? -14.703 5.188 11.703 1 90.75 115 THR A N 1
ATOM 909 C CA . THR A 1 115 ? -13.352 4.805 12.086 1 90.75 115 THR A CA 1
ATOM 910 C C . THR A 1 115 ? -12.656 5.938 12.844 1 90.75 115 THR A C 1
ATOM 912 O O . THR A 1 115 ? -12.023 5.711 13.875 1 90.75 115 THR A O 1
ATOM 915 N N . ILE A 1 116 ? -12.805 7.148 12.414 1 93.25 116 ILE A N 1
ATOM 916 C CA . ILE A 1 116 ? -12.086 8.297 12.953 1 93.25 116 ILE A CA 1
ATOM 917 C C . ILE A 1 116 ? -12.766 8.758 14.242 1 93.25 116 ILE A C 1
ATOM 919 O O . ILE A 1 116 ? -12.117 8.883 15.289 1 93.25 116 ILE A O 1
ATOM 923 N N . GLU A 1 117 ? -14.078 8.906 14.219 1 90 117 GLU A N 1
ATOM 924 C CA . GLU A 1 117 ? -14.812 9.531 15.32 1 90 117 GLU A CA 1
ATOM 925 C C . GLU A 1 117 ? -15.078 8.531 16.438 1 90 117 GLU A C 1
ATOM 927 O O . GLU A 1 117 ? -15.109 8.906 17.625 1 90 117 GLU A O 1
ATOM 932 N N . ASN A 1 118 ? -15.211 7.32 16.078 1 86.81 118 ASN A N 1
ATOM 933 C CA . ASN A 1 118 ? -15.602 6.359 17.094 1 86.81 118 ASN A CA 1
ATOM 934 C C . ASN A 1 118 ? -14.414 5.531 17.578 1 86.81 118 ASN A C 1
ATOM 936 O O . ASN A 1 118 ? -14.477 4.898 18.625 1 86.81 118 ASN A O 1
ATOM 940 N N . THR A 1 119 ? -13.383 5.523 16.844 1 87.44 119 THR A N 1
ATOM 941 C CA . THR A 1 119 ? -12.258 4.684 17.219 1 87.44 119 THR A CA 1
ATOM 942 C C . THR A 1 119 ? -11.039 5.539 17.578 1 87.44 119 THR A C 1
ATOM 944 O O . THR A 1 119 ? -10.5 5.438 18.672 1 87.44 119 THR A O 1
ATOM 947 N N . ILE A 1 120 ? -10.695 6.484 16.766 1 92.19 120 ILE A N 1
ATOM 948 C CA . ILE A 1 120 ? -9.438 7.195 16.922 1 92.19 120 ILE A CA 1
ATOM 949 C C . ILE A 1 120 ? -9.609 8.344 17.922 1 92.19 120 ILE A C 1
ATOM 951 O O . ILE A 1 120 ? -8.883 8.438 18.906 1 92.19 120 ILE A O 1
ATOM 955 N N . ARG A 1 121 ? -10.609 9.109 17.688 1 90.94 121 ARG A N 1
ATOM 956 C CA . ARG A 1 121 ? -10.797 10.352 18.438 1 90.94 121 ARG A CA 1
ATOM 957 C C . ARG A 1 121 ? -10.938 10.086 19.922 1 90.94 121 ARG A C 1
ATOM 959 O O . ARG A 1 121 ? -10.359 10.805 20.75 1 90.94 121 ARG A O 1
ATOM 966 N N . PRO A 1 122 ? -11.633 9.055 20.312 1 90.5 122 PRO A N 1
ATOM 967 C CA . PRO A 1 122 ? -11.867 8.867 21.75 1 90.5 122 PRO A CA 1
ATOM 968 C C . PRO A 1 122 ? -10.641 8.328 22.469 1 90.5 122 PRO A C 1
ATOM 970 O O . PRO A 1 122 ? -10.641 8.242 23.703 1 90.5 122 PRO A O 1
ATOM 973 N N . MET A 1 123 ? -9.609 7.984 21.781 1 91.94 123 MET A N 1
ATOM 974 C CA . MET A 1 123 ? -8.43 7.43 22.422 1 91.94 123 MET A CA 1
ATOM 975 C C . MET A 1 123 ? -7.762 8.477 23.312 1 91.94 123 MET A C 1
ATOM 977 O O . MET A 1 123 ? -7.422 9.562 22.859 1 91.94 123 MET A O 1
ATOM 981 N N . GLU A 1 124 ? -7.477 8.102 24.547 1 92.69 124 GLU A N 1
ATOM 982 C CA . GLU A 1 124 ? -6.945 9.016 25.547 1 92.69 124 GLU A CA 1
ATOM 983 C C . GLU A 1 124 ? -5.559 9.523 25.156 1 92.69 124 GLU A C 1
ATOM 985 O O . GLU A 1 124 ? -5.191 10.648 25.484 1 92.69 124 GLU A O 1
ATOM 990 N N . SER A 1 125 ? -4.863 8.711 24.516 1 95.44 125 SER A N 1
ATOM 991 C CA . SER A 1 125 ? -3.482 9.047 24.188 1 95.44 125 SER A CA 1
ATOM 992 C C . SER A 1 125 ? -3.416 10.078 23.062 1 95.44 125 SER A C 1
ATOM 994 O O . SER A 1 125 ? -2.361 10.664 22.812 1 95.44 125 SER A O 1
ATOM 996 N N . VAL A 1 126 ? -4.5 10.328 22.375 1 96.88 126 VAL A N 1
ATOM 997 C CA . VAL A 1 126 ? -4.535 11.281 21.266 1 96.88 126 VAL A CA 1
ATOM 998 C C . VAL A 1 126 ? -4.777 12.688 21.797 1 96.88 126 VAL A C 1
ATOM 1000 O O . VAL A 1 126 ? -5.855 12.984 22.328 1 96.88 126 VAL A O 1
ATOM 1003 N N . LYS A 1 127 ? -3.869 13.586 21.656 1 97.06 127 LYS A N 1
ATOM 1004 C CA . LYS A 1 127 ? -3.947 14.953 22.172 1 97.06 127 LYS A CA 1
ATOM 1005 C C . LYS A 1 127 ? -4.473 15.914 21.109 1 97.06 127 LYS A C 1
ATOM 1007 O O . LYS A 1 127 ? -5.219 16.844 21.422 1 97.06 127 LYS A O 1
ATOM 1012 N N . GLU A 1 128 ? -4.059 15.727 19.953 1 96.75 128 GLU A N 1
ATOM 1013 C CA . GLU A 1 128 ? -4.469 16.531 18.812 1 96.75 128 GLU A CA 1
ATOM 1014 C C . GLU A 1 128 ? -4.664 15.656 17.562 1 96.75 128 GLU A C 1
ATOM 1016 O O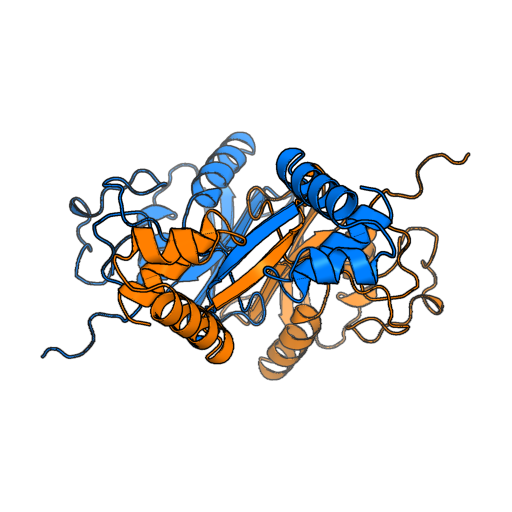 . GLU A 1 128 ? -3.996 14.633 17.406 1 96.75 128 GLU A O 1
ATOM 1021 N N . MET A 1 129 ? -5.566 16.078 16.719 1 96.12 129 MET A N 1
ATOM 1022 C CA . MET A 1 129 ? -5.852 15.328 15.5 1 96.12 129 MET A CA 1
ATOM 1023 C C . MET A 1 129 ? -6.188 16.266 14.344 1 96.12 129 MET A C 1
ATOM 1025 O O . MET A 1 129 ? -6.941 17.219 14.523 1 96.12 129 MET A O 1
ATOM 1029 N N . ASP A 1 130 ? -5.559 16.031 13.273 1 94.88 130 ASP A N 1
ATOM 1030 C CA . ASP A 1 130 ? -5.867 16.703 12.016 1 94.88 130 ASP A CA 1
ATOM 1031 C C . ASP A 1 130 ? -6.328 15.695 10.953 1 94.88 130 ASP A C 1
ATOM 1033 O O . ASP A 1 130 ? -5.625 14.727 10.664 1 94.88 130 ASP A O 1
ATOM 1037 N N . VAL A 1 131 ? -7.574 15.945 10.398 1 95.81 131 VAL A N 1
ATOM 1038 C CA . VAL A 1 131 ? -8.164 15 9.461 1 95.81 131 VAL A CA 1
ATOM 1039 C C . VAL A 1 131 ? -8.391 15.68 8.109 1 95.81 131 VAL A C 1
ATOM 1041 O O . VAL A 1 131 ? -8.969 16.766 8.047 1 95.81 131 VAL A O 1
ATOM 1044 N N . SER A 1 132 ? -7.977 15.109 7.094 1 96.5 132 SER A N 1
ATOM 1045 C CA . SER A 1 132 ? -8.234 15.547 5.727 1 96.5 132 SER A CA 1
ATOM 1046 C C . SER A 1 132 ? -8.898 14.438 4.906 1 96.5 132 SER A C 1
ATOM 1048 O O . SER A 1 132 ? -8.305 13.383 4.684 1 96.5 132 SER A O 1
ATOM 1050 N N . LEU A 1 133 ? -10.094 14.688 4.445 1 96.75 133 LEU A N 1
ATOM 1051 C CA . LEU A 1 133 ? -10.828 13.711 3.658 1 96.75 133 LEU A CA 1
ATOM 1052 C C . LEU A 1 133 ? -10.5 13.836 2.176 1 96.75 133 LEU A C 1
ATOM 1054 O O . LEU A 1 133 ? -10.234 14.938 1.688 1 96.75 133 LEU A O 1
ATOM 1058 N N . GLY A 1 134 ? -10.477 12.75 1.555 1 96.75 134 GLY A N 1
ATOM 1059 C CA . GLY A 1 134 ? -10.203 12.75 0.126 1 96.75 134 GLY A CA 1
ATOM 1060 C C . GLY A 1 134 ? -10.984 11.688 -0.625 1 96.75 134 GLY A C 1
ATOM 1061 O O . GLY A 1 134 ? -11.594 10.805 -0.013 1 96.75 134 GLY A O 1
ATOM 1062 N N . SER A 1 135 ? -11.062 11.867 -1.919 1 94.12 135 SER A N 1
ATOM 1063 C CA . SER A 1 135 ? -11.602 10.828 -2.791 1 94.12 135 SER A CA 1
ATOM 1064 C C . SER A 1 135 ? -10.633 9.656 -2.918 1 94.12 135 SER A C 1
ATOM 1066 O O . SER A 1 135 ? -9.75 9.484 -2.078 1 94.12 135 SER A O 1
ATOM 1068 N N . SER A 1 136 ? -10.883 8.82 -3.916 1 95.81 136 SER A N 1
ATOM 1069 C CA . SER A 1 136 ? -9.961 7.715 -4.16 1 95.81 136 SER A CA 1
ATOM 1070 C C . SER A 1 136 ? -8.531 8.211 -4.348 1 95.81 136 SER A C 1
ATOM 1072 O O . SER A 1 136 ? -8.297 9.164 -5.09 1 95.81 136 SER A O 1
ATOM 1074 N N . PRO A 1 137 ? -7.629 7.605 -3.6 1 97.94 137 PRO A N 1
ATOM 1075 C CA . PRO A 1 137 ? -6.246 8.055 -3.771 1 97.94 137 PRO A CA 1
ATOM 1076 C C . PRO A 1 137 ? -5.715 7.801 -5.18 1 97.94 137 PRO A C 1
ATOM 1078 O O . PRO A 1 137 ? -6.137 6.852 -5.844 1 97.94 137 PRO A O 1
ATOM 1081 N N . ALA A 1 138 ? -4.848 8.695 -5.594 1 98 138 ALA A N 1
ATOM 1082 C CA . ALA A 1 138 ? -4.16 8.453 -6.863 1 98 138 ALA A CA 1
ATOM 1083 C C . ALA A 1 138 ? -3.256 7.23 -6.77 1 98 138 ALA A C 1
ATOM 1085 O O . ALA A 1 138 ? -3.031 6.539 -7.766 1 98 138 ALA A O 1
ATOM 1086 N N . TYR A 1 139 ? -2.771 6.992 -5.531 1 98.19 139 TYR A N 1
ATOM 1087 C CA . TYR A 1 139 ? -2.016 5.785 -5.215 1 98.19 139 TYR A CA 1
ATOM 1088 C C . TYR A 1 139 ? -2.178 5.41 -3.748 1 98.19 139 TYR A C 1
ATOM 1090 O O . TYR A 1 139 ? -2.139 6.273 -2.871 1 98.19 139 TYR A O 1
ATOM 1098 N N . PRO A 1 140 ? -2.322 4.105 -3.504 1 97.88 140 PRO A N 1
ATOM 1099 C CA . PRO A 1 140 ? -2.283 2.969 -4.43 1 97.88 140 PRO A CA 1
ATOM 1100 C C . PRO A 1 140 ? -3.623 2.727 -5.121 1 97.88 140 PRO A C 1
ATOM 1102 O O . PRO A 1 140 ? -4.664 3.168 -4.629 1 97.88 140 PRO A O 1
ATOM 1105 N N . GLU A 1 141 ? -3.557 2.117 -6.262 1 97.12 141 GLU A N 1
ATOM 1106 C CA . GLU A 1 141 ? -4.738 1.631 -6.969 1 97.12 141 GLU A CA 1
ATOM 1107 C C . GLU A 1 141 ? -5.184 0.275 -6.43 1 97.12 141 GLU A C 1
ATOM 1109 O O . GLU A 1 141 ? -6.383 0.009 -6.324 1 97.12 141 GLU A O 1
ATOM 1114 N N . PHE A 1 142 ? -4.223 -0.551 -6.129 1 97.75 142 PHE A N 1
ATOM 1115 C CA . PHE A 1 142 ? -4.426 -1.885 -5.578 1 97.75 142 PHE A CA 1
ATOM 1116 C C . PHE A 1 142 ? -3.846 -1.981 -4.172 1 97.75 142 PHE A C 1
ATOM 1118 O O . PHE A 1 142 ? -2.729 -1.521 -3.92 1 97.75 142 PHE A O 1
ATOM 1125 N N . VAL A 1 143 ? -4.574 -2.57 -3.223 1 97.62 143 VAL A N 1
ATOM 1126 C CA . VAL A 1 143 ? -4.117 -2.623 -1.84 1 97.62 143 VAL A CA 1
ATOM 1127 C C . VAL A 1 143 ? -4.297 -4.035 -1.287 1 97.62 143 VAL A C 1
ATOM 1129 O O . VAL A 1 143 ? -5.156 -4.785 -1.756 1 97.62 143 VAL A O 1
ATOM 1132 N N . ASP A 1 144 ? -3.379 -4.398 -0.425 1 97 144 ASP A N 1
ATOM 1133 C CA . ASP A 1 144 ? -3.645 -5.566 0.409 1 97 144 ASP A CA 1
ATOM 1134 C C . ASP A 1 144 ? -4.773 -5.289 1.399 1 97 144 ASP A C 1
ATOM 1136 O O . ASP A 1 144 ? -4.52 -4.918 2.549 1 97 144 ASP A O 1
ATOM 1140 N N . PHE A 1 145 ? -5.973 -5.391 0.904 1 96.31 145 PHE A N 1
ATOM 1141 C CA . PHE A 1 145 ? -7.137 -5.133 1.739 1 96.31 145 PHE A CA 1
ATOM 1142 C C . PHE A 1 145 ? -7.41 -6.309 2.67 1 96.31 145 PHE A C 1
ATOM 1144 O O . PHE A 1 145 ? -7.848 -7.371 2.223 1 96.31 145 PHE A O 1
ATOM 1151 N N . LYS A 1 146 ? -7.23 -6.133 3.951 1 93 146 LYS A N 1
ATOM 1152 C CA . LYS A 1 146 ? -7.254 -7.199 4.949 1 93 146 LYS A CA 1
ATOM 1153 C C . LYS A 1 146 ? -8.68 -7.633 5.258 1 93 146 LYS A C 1
ATOM 1155 O O . LYS A 1 146 ? -9.133 -7.531 6.402 1 93 146 LYS A O 1
ATOM 1160 N N . LEU A 1 147 ? -9.227 -8.148 4.207 1 88.56 147 LEU A N 1
ATOM 1161 C CA . LEU A 1 147 ? -10.562 -8.719 4.359 1 88.56 147 LEU A CA 1
ATOM 1162 C C . LEU A 1 147 ? -10.492 -10.094 5.012 1 88.56 147 LEU A C 1
ATOM 1164 O O . LEU A 1 147 ? -10.039 -11.055 4.395 1 88.56 147 LEU A O 1
ATOM 1168 N N . GLU A 1 148 ? -10.828 -10.18 6.234 1 85.5 148 GLU A N 1
ATOM 1169 C CA . GLU A 1 148 ? -10.898 -11.422 6.996 1 85.5 148 GLU A CA 1
ATOM 1170 C C . GLU A 1 148 ? -12.141 -11.461 7.879 1 85.5 148 GLU A C 1
ATOM 1172 O O . GLU A 1 148 ? -12.047 -11.312 9.102 1 85.5 148 GLU A O 1
ATOM 1177 N N . PRO A 1 149 ? -13.219 -11.734 7.254 1 84.44 149 PRO A N 1
ATOM 1178 C CA . PRO A 1 149 ? -14.477 -11.641 7.992 1 84.44 149 PRO A CA 1
ATOM 1179 C C . PRO A 1 149 ? -14.734 -12.852 8.891 1 84.44 149 PRO A C 1
ATOM 1181 O O . PRO A 1 149 ? -15.766 -13.516 8.758 1 84.44 149 PRO A O 1
ATOM 1184 N N . THR A 1 150 ? -13.828 -13.133 9.75 1 83.44 150 THR A N 1
ATOM 1185 C CA . THR A 1 150 ? -13.945 -14.328 10.578 1 83.44 150 THR A CA 1
ATOM 1186 C C . THR A 1 150 ? -13.938 -13.969 12.055 1 83.44 150 THR A C 1
ATOM 1188 O O . THR A 1 150 ? -14.492 -14.695 12.883 1 83.44 150 THR A O 1
ATOM 1191 N N . GLY A 1 151 ? -13.375 -12.906 12.367 1 84.5 151 GLY A N 1
ATOM 1192 C CA . GLY A 1 151 ? -13.273 -12.531 13.773 1 84.5 151 GLY A CA 1
ATOM 1193 C C . GLY A 1 151 ? -14.508 -11.812 14.289 1 84.5 151 GLY A C 1
ATOM 1194 O O . GLY A 1 151 ? -15.289 -11.273 13.508 1 84.5 151 GLY A O 1
ATOM 1195 N N . LYS A 1 152 ? -14.672 -11.914 15.641 1 87.88 152 LYS A N 1
ATOM 1196 C CA . LYS A 1 152 ? -15.781 -11.195 16.266 1 87.88 152 LYS A CA 1
ATOM 1197 C C . LYS A 1 152 ? -15.312 -9.844 16.812 1 87.88 152 LYS A C 1
ATOM 1199 O O . LYS A 1 152 ? -16.141 -8.953 17.062 1 87.88 152 LYS A O 1
ATOM 1204 N N . VAL A 1 153 ? -14.047 -9.773 17.031 1 88.88 153 VAL A N 1
ATOM 1205 C CA . VAL A 1 153 ? -13.461 -8.547 17.562 1 88.88 153 VAL A CA 1
ATOM 1206 C C . VAL A 1 153 ? -12.562 -7.906 16.5 1 88.88 153 VAL A C 1
ATOM 1208 O O . VAL A 1 153 ? -11.758 -8.586 15.875 1 88.88 153 VAL A O 1
ATOM 1211 N N . ALA A 1 154 ? -12.789 -6.672 16.297 1 88.88 154 ALA A N 1
ATOM 1212 C CA . ALA A 1 154 ? -11.961 -5.949 15.336 1 88.88 154 ALA A CA 1
ATOM 1213 C C . ALA A 1 154 ? -10.523 -5.82 15.836 1 88.88 154 ALA A C 1
ATOM 1215 O O . ALA A 1 154 ? -10.266 -5.941 17.031 1 88.88 154 ALA A O 1
ATOM 1216 N N . PRO A 1 155 ? -9.609 -5.555 14.977 1 86.5 155 PRO A N 1
ATOM 1217 C CA . PRO A 1 155 ? -8.211 -5.426 15.391 1 86.5 155 PRO A CA 1
ATOM 1218 C C . PRO A 1 155 ? -7.992 -4.297 16.391 1 86.5 155 PRO A C 1
ATOM 1220 O O . PRO A 1 155 ? -7.051 -4.348 17.188 1 86.5 155 PRO A O 1
ATOM 1223 N N . CYS A 1 156 ? -8.797 -3.33 16.344 1 86 156 CYS A N 1
ATOM 1224 C CA . CYS A 1 156 ? -8.672 -2.203 17.266 1 86 156 CYS A CA 1
ATOM 1225 C C . CYS A 1 156 ? -9.273 -2.535 18.625 1 86 156 CYS A C 1
ATOM 1227 O O . CYS A 1 156 ? -9.266 -1.702 19.531 1 86 156 CYS A O 1
ATOM 1229 N N . GLY A 1 157 ? -9.859 -3.678 18.75 1 85.06 157 GLY A N 1
ATOM 1230 C CA . GLY A 1 157 ? -10.422 -4.113 20.016 1 85.06 157 GLY A CA 1
ATOM 1231 C C . GLY A 1 157 ? -11.914 -3.869 20.125 1 85.06 157 GLY A C 1
ATOM 1232 O O . GLY A 1 157 ? -12.555 -4.324 21.078 1 85.06 157 GLY A O 1
ATOM 1233 N N . LYS A 1 158 ? -12.422 -3.234 19.188 1 83.56 158 LYS A N 1
ATOM 1234 C CA . LYS A 1 158 ? -13.852 -2.924 19.234 1 83.56 158 LYS A CA 1
ATOM 1235 C C . LYS A 1 158 ? -14.688 -4.113 18.781 1 83.56 158 LYS A C 1
ATOM 1237 O O . LYS A 1 158 ? -14.242 -4.914 17.953 1 83.56 158 LYS A O 1
ATOM 1242 N N . VAL A 1 159 ? -15.875 -4.121 19.406 1 80.75 159 VAL A N 1
ATOM 1243 C CA . VAL A 1 159 ? -16.875 -5.121 19.047 1 80.75 159 VAL A CA 1
ATOM 1244 C C . VAL A 1 159 ? -18.078 -4.438 18.391 1 80.75 159 VAL A C 1
ATOM 1246 O O . VAL A 1 159 ? -18.797 -3.682 19.047 1 80.75 159 VAL A O 1
ATOM 1249 N N . CYS A 1 160 ? -18.266 -4.809 17.156 1 76.5 160 CYS A N 1
ATOM 1250 C CA . CYS A 1 160 ? -19.25 -4.102 16.359 1 76.5 160 CYS A CA 1
ATOM 1251 C C . CYS A 1 160 ? -20.641 -4.227 16.984 1 76.5 160 CYS A C 1
ATOM 1253 O O . CYS A 1 160 ? -21.453 -3.309 16.875 1 76.5 160 CYS A O 1
ATOM 1255 N N . THR A 1 161 ? -20.891 -5.312 17.516 1 74.31 161 THR A N 1
ATOM 1256 C CA . THR A 1 161 ? -22.219 -5.543 18.062 1 74.31 161 THR A CA 1
ATOM 1257 C C . THR A 1 161 ? -22.453 -4.641 19.281 1 74.31 161 THR A C 1
ATOM 1259 O O . THR A 1 161 ? -23.609 -4.461 19.703 1 74.31 161 THR A O 1
ATOM 1262 N N . GLU A 1 162 ? -21.438 -4.109 19.734 1 77.19 162 GLU A N 1
ATOM 1263 C CA . GLU A 1 162 ? -21.562 -3.215 20.875 1 77.19 162 GLU A CA 1
ATOM 1264 C C . GLU A 1 162 ? -21.578 -1.753 20.438 1 77.19 162 GLU A C 1
ATOM 1266 O O . GLU A 1 162 ? -21.688 -0.85 21.266 1 77.19 162 GLU A O 1
ATOM 1271 N N . CYS A 1 163 ? -21.484 -1.66 19.203 1 74.06 163 CYS A N 1
ATOM 1272 C CA . CYS A 1 163 ? -21.422 -0.31 18.656 1 74.06 163 CYS A CA 1
ATOM 1273 C C . CYS A 1 163 ? -22.812 0.218 18.328 1 74.06 163 CYS A C 1
ATOM 1275 O O . CYS A 1 163 ? -23.594 -0.454 17.656 1 74.06 163 CYS A O 1
ATOM 1277 N N . TYR A 1 164 ? -23.047 1.393 18.844 1 64.56 164 TYR A N 1
ATOM 1278 C CA . TYR A 1 164 ? -24.375 1.982 18.688 1 64.56 164 TYR A CA 1
ATOM 1279 C C . TYR A 1 164 ? -24.656 2.338 17.234 1 64.56 164 TYR A C 1
ATOM 1281 O O . TYR A 1 164 ? -25.812 2.553 16.859 1 64.56 164 TYR A O 1
ATOM 1289 N N . ILE A 1 165 ? -23.594 2.363 16.406 1 68.44 165 ILE A N 1
ATOM 1290 C CA . ILE A 1 165 ? -23.812 2.779 15.031 1 68.44 165 ILE A CA 1
ATOM 1291 C C . ILE A 1 165 ? -23.766 1.562 14.109 1 68.44 165 ILE A C 1
ATOM 1293 O O . ILE A 1 165 ? -23.953 1.685 12.898 1 68.44 165 ILE A O 1
ATOM 1297 N N . SER A 1 166 ? -23.547 0.469 14.766 1 61.69 166 SER A N 1
ATOM 1298 C CA . SER A 1 166 ? -23.484 -0.777 14.016 1 61.69 166 SER A CA 1
ATOM 1299 C C . SER A 1 166 ? -24.766 -1.018 13.234 1 61.69 166 SER A C 1
ATOM 1301 O O . SER A 1 166 ? -25.875 -0.92 13.789 1 61.69 166 SER A O 1
ATOM 1303 N N . GLY A 1 167 ? -24.609 -1.24 11.93 1 60.47 167 GLY A N 1
ATOM 1304 C CA . GLY A 1 167 ? -25.781 -1.538 11.117 1 60.47 167 GLY A CA 1
ATOM 1305 C C . GLY A 1 167 ? -26.484 -0.296 10.602 1 60.47 167 GLY A C 1
ATOM 1306 O O . GLY A 1 167 ? -27.406 -0.388 9.781 1 60.47 167 GLY A O 1
ATOM 1307 N N . LYS A 1 168 ? -26.109 0.839 11.094 1 69.69 168 LYS A N 1
ATOM 1308 C CA . LYS A 1 168 ? -26.719 2.082 10.617 1 69.69 168 LYS A CA 1
ATOM 1309 C C . LYS A 1 168 ? -25.797 2.77 9.602 1 69.69 168 LYS A C 1
ATOM 1311 O O . LYS A 1 168 ? -25.938 2.562 8.391 1 69.69 168 LYS A O 1
ATOM 1316 N N . LYS A 1 169 ? -24.859 3.396 10.094 1 70 169 LYS A N 1
ATOM 1317 C CA . LYS A 1 169 ? -23.969 4.16 9.234 1 70 169 LYS A CA 1
ATOM 1318 C C . LYS A 1 169 ? -22.656 3.4 8.992 1 70 169 LYS A C 1
ATOM 1320 O O . LYS A 1 169 ? -21.781 3.869 8.258 1 70 169 LYS A O 1
ATOM 1325 N N . CYS A 1 170 ? -22.656 2.186 9.57 1 77.5 170 CYS A N 1
ATOM 1326 C CA . CYS A 1 170 ? -21.406 1.445 9.477 1 77.5 170 CYS A CA 1
ATOM 1327 C C . CYS A 1 170 ? -21.641 0.064 8.875 1 77.5 170 CYS A C 1
ATOM 1329 O O . CYS A 1 170 ? -22.516 -0.676 9.32 1 77.5 170 CYS A O 1
ATOM 1331 N N . SER A 1 171 ? -20.875 -0.235 7.875 1 78.06 171 SER A N 1
ATOM 1332 C CA . SER A 1 171 ? -20.984 -1.551 7.254 1 78.06 171 SER A CA 1
ATOM 1333 C C . SER A 1 171 ? -20.156 -2.584 8 1 78.06 171 SER A C 1
ATOM 1335 O O . SER A 1 171 ? -19.953 -3.701 7.52 1 78.06 171 SER A O 1
ATOM 1337 N N . GLY A 1 172 ? -19.656 -2.115 9.141 1 84.19 172 GLY A N 1
ATOM 1338 C CA . GLY A 1 172 ? -18.859 -3.033 9.945 1 84.19 172 GLY A CA 1
ATOM 1339 C C . GLY A 1 172 ? -17.391 -3.078 9.539 1 84.19 172 GLY A C 1
ATOM 1340 O O . GLY A 1 172 ? -17.031 -2.562 8.484 1 84.19 172 GLY A O 1
ATOM 1341 N N . CYS A 1 173 ? -16.609 -3.74 10.398 1 89.38 173 CYS A N 1
ATOM 1342 C CA . CYS A 1 173 ? -15.18 -3.896 10.141 1 89.38 173 CYS A CA 1
ATOM 1343 C C . CYS A 1 173 ? -14.922 -5.07 9.203 1 89.38 173 CYS A C 1
ATOM 1345 O O . CYS A 1 173 ? -15.375 -6.188 9.453 1 89.38 173 CYS A O 1
ATOM 1347 N N . PRO A 1 174 ? -14.141 -4.832 8.156 1 90.25 174 PRO A N 1
ATOM 1348 C CA . PRO A 1 174 ? -13.852 -5.902 7.199 1 90.25 174 PRO A CA 1
ATOM 1349 C C . PRO A 1 174 ? -13.133 -7.086 7.84 1 90.25 174 PRO A C 1
ATOM 1351 O O . PRO A 1 174 ? -13.062 -8.164 7.242 1 90.25 174 PRO A O 1
ATOM 1354 N N . ALA A 1 175 ? -12.641 -6.922 9.023 1 90.19 175 ALA A N 1
ATOM 1355 C CA . ALA A 1 175 ? -11.922 -7.992 9.711 1 90.19 175 ALA A CA 1
ATOM 1356 C C . ALA A 1 175 ? -12.867 -8.797 10.602 1 90.19 175 ALA A C 1
ATOM 1358 O O . ALA A 1 175 ? -12.43 -9.672 11.352 1 90.19 175 ALA A O 1
ATOM 1359 N N . THR A 1 176 ? -14.109 -8.523 10.539 1 88.94 176 THR A N 1
ATOM 1360 C CA . THR A 1 176 ? -15.047 -9.195 11.43 1 88.94 176 THR A CA 1
ATOM 1361 C C . THR A 1 176 ? -16.188 -9.828 10.641 1 88.94 176 THR A C 1
ATOM 1363 O O . THR A 1 176 ? -16.422 -9.477 9.477 1 88.94 176 THR A O 1
ATOM 1366 N N . VAL A 1 177 ? -16.938 -10.75 11.258 1 87.12 177 VAL A N 1
ATOM 1367 C CA . VAL A 1 177 ? -18.062 -11.453 10.664 1 87.12 177 VAL A CA 1
ATOM 1368 C C . VAL A 1 177 ? -19.219 -10.469 10.438 1 87.12 177 VAL A C 1
ATOM 1370 O O . VAL A 1 177 ? -20.172 -10.789 9.734 1 87.12 177 VAL A O 1
ATOM 1373 N N . TYR A 1 178 ? -19.078 -9.258 10.922 1 82.5 178 TYR A N 1
ATOM 1374 C CA . TYR A 1 178 ? -20.172 -8.289 10.867 1 82.5 178 TYR A CA 1
ATOM 1375 C C . TYR A 1 178 ? -20.047 -7.398 9.641 1 82.5 178 TYR A C 1
ATOM 1377 O O . TYR A 1 178 ? -20.922 -6.551 9.398 1 82.5 178 TYR A O 1
ATOM 1385 N N . PHE A 1 179 ? -18.969 -7.598 8.906 1 85.81 179 PHE A N 1
ATOM 1386 C CA . PHE A 1 179 ? -18.781 -6.797 7.703 1 85.81 179 PHE A CA 1
ATOM 1387 C C . PHE A 1 179 ? -19.844 -7.133 6.66 1 85.81 179 PHE A C 1
ATOM 1389 O O . PHE A 1 179 ? -20.047 -8.305 6.328 1 85.81 179 PHE A O 1
ATOM 1396 N N . MET A 1 180 ? -20.469 -6.098 6.152 1 79.25 180 MET A N 1
ATOM 1397 C CA . MET A 1 180 ? -21.625 -6.316 5.301 1 79.25 180 MET A CA 1
ATOM 1398 C C . MET A 1 180 ? -21.234 -6.328 3.828 1 79.25 180 MET A C 1
ATOM 1400 O O . MET A 1 180 ? -22.078 -6.5 2.953 1 79.25 180 MET A O 1
ATOM 1404 N N . GLY A 1 181 ? -20 -6.176 3.494 1 76.75 181 GLY A N 1
ATOM 1405 C CA . GLY A 1 181 ? -19.562 -6.293 2.115 1 76.75 181 GLY A CA 1
ATOM 1406 C C . GLY A 1 181 ? -19.094 -4.977 1.52 1 76.75 181 GLY A C 1
ATOM 1407 O O . GLY A 1 181 ? -19.297 -3.918 2.117 1 76.75 181 GLY A O 1
ATOM 1408 N N . LEU A 1 182 ? -18.453 -5.043 0.47 1 74.5 182 LEU A N 1
ATOM 1409 C CA . LEU A 1 182 ? -17.891 -3.898 -0.231 1 74.5 182 LEU A CA 1
ATOM 1410 C C . LEU A 1 182 ? -18.953 -3.188 -1.061 1 74.5 182 LEU A C 1
ATOM 1412 O O . LEU A 1 182 ? -18.781 -2.023 -1.432 1 74.5 182 LEU A O 1
ATOM 1416 N N . GLU A 1 183 ? -20.062 -3.873 -1.381 1 63.53 183 GLU A N 1
ATOM 1417 C CA . GLU A 1 183 ? -21.172 -3.252 -2.104 1 63.53 183 GLU A CA 1
ATOM 1418 C C . GLU A 1 183 ? -22.156 -2.598 -1.143 1 63.53 183 GLU A C 1
ATOM 1420 O O . GLU A 1 183 ? -22.484 -3.168 -0.102 1 63.53 183 GLU A O 1
ATOM 1425 N N . GLY A 1 184 ? -21.953 -1.532 -0.479 1 47.22 184 GLY A N 1
ATOM 1426 C CA . GLY A 1 184 ? -22.922 -0.865 0.376 1 47.22 184 GLY A CA 1
ATOM 1427 C C . GLY A 1 184 ? -24.312 -1.436 0.248 1 47.22 184 GLY A C 1
ATOM 1428 O O . GLY A 1 184 ? -24.641 -2.1 -0.741 1 47.22 184 GLY A O 1
ATOM 1429 N N . ARG A 1 185 ? -25.172 -1.872 1.465 1 40.22 185 ARG A N 1
ATOM 1430 C CA . ARG A 1 185 ? -26.625 -1.988 1.392 1 40.22 185 ARG A CA 1
ATOM 1431 C C . ARG A 1 185 ? -27.219 -0.878 0.532 1 40.22 185 ARG A C 1
ATOM 1433 O O . ARG A 1 185 ? -27.328 0.265 0.979 1 40.22 185 ARG A O 1
ATOM 1440 N N . GLY A 1 186 ? -27 -0.467 -0.542 1 32.16 186 GLY A N 1
ATOM 1441 C CA . GLY A 1 186 ? -28 0.417 -1.12 1 32.16 186 GLY A CA 1
ATOM 1442 C C . GLY A 1 186 ? -29.422 0.012 -0.781 1 32.16 186 GLY A C 1
ATOM 1443 O O . GLY A 1 186 ? -29.641 -0.971 -0.07 1 32.16 186 GLY A O 1
ATOM 1444 N N . ASN A 1 187 ? -30.5 0.337 -1.883 1 27.66 187 ASN A N 1
ATOM 1445 C CA . ASN A 1 187 ? -31.953 0.47 -1.959 1 27.66 187 ASN A CA 1
ATOM 1446 C C . ASN A 1 187 ? -32.656 -0.87 -1.75 1 27.66 187 ASN A C 1
ATOM 1448 O O . ASN A 1 187 ? -32.969 -1.573 -2.715 1 27.66 187 ASN A O 1
ATOM 1452 N N . ARG A 1 188 ? -32.375 -1.707 -1.142 1 27.48 188 ARG A N 1
ATOM 1453 C CA . ARG A 1 188 ? -33.438 -2.676 -0.988 1 27.48 188 ARG A CA 1
ATOM 1454 C C . ARG A 1 188 ? -34.656 -2.041 -0.311 1 27.48 188 ARG A C 1
ATOM 1456 O O . ARG A 1 188 ? -34.844 -2.195 0.897 1 27.48 188 ARG A O 1
ATOM 1463 N N . GLY A 1 189 ? -34.75 -0.658 -0.269 1 21.69 189 GLY A N 1
ATOM 1464 C CA . GLY A 1 189 ? -36.125 -0.289 -0.141 1 21.69 189 GLY A CA 1
ATOM 1465 C C . GLY A 1 189 ? -36.969 -0.697 -1.34 1 21.69 189 GLY A C 1
ATOM 1466 O O . GLY A 1 189 ? -36.438 -0.84 -2.447 1 21.69 189 GLY A O 1
ATOM 1467 N N . MET B 1 1 ? -17.922 -8.266 -8.117 1 88.81 1 MET B N 1
ATOM 1468 C CA . MET B 1 1 ? -17.359 -9.484 -7.535 1 88.81 1 MET B CA 1
ATOM 1469 C C . MET B 1 1 ? -18.422 -10.227 -6.723 1 88.81 1 MET B C 1
ATOM 1471 O O . MET B 1 1 ? -19.094 -9.625 -5.883 1 88.81 1 MET B O 1
ATOM 1475 N N . ASP B 1 2 ? -18.641 -11.406 -7.035 1 89.69 2 ASP B N 1
ATOM 1476 C CA . ASP B 1 2 ? -19.547 -12.211 -6.227 1 89.69 2 ASP B CA 1
ATOM 1477 C C . ASP B 1 2 ? -18.797 -12.914 -5.098 1 89.69 2 ASP B C 1
ATOM 1479 O O . ASP B 1 2 ? -17.625 -12.633 -4.848 1 89.69 2 ASP B O 1
ATOM 1483 N N . GLU B 1 3 ? -19.516 -13.734 -4.387 1 89.12 3 GLU B N 1
ATOM 1484 C CA . GLU B 1 3 ? -18.969 -14.383 -3.201 1 89.12 3 GLU B CA 1
ATOM 1485 C C . GLU B 1 3 ? -17.781 -15.266 -3.555 1 89.12 3 GLU B C 1
ATOM 1487 O O . GLU B 1 3 ? -16.797 -15.32 -2.811 1 89.12 3 GLU B O 1
ATOM 1492 N N . ARG B 1 4 ? -17.875 -15.93 -4.621 1 92.75 4 ARG B N 1
ATOM 1493 C CA . ARG B 1 4 ? -16.797 -16.812 -5.031 1 92.75 4 ARG B CA 1
ATOM 1494 C C . ARG B 1 4 ? -15.555 -16 -5.43 1 92.75 4 ARG B C 1
ATOM 1496 O O . ARG B 1 4 ? -14.43 -16.406 -5.133 1 92.75 4 ARG B O 1
ATOM 1503 N N . ASP B 1 5 ? -15.805 -14.914 -6.141 1 93.81 5 ASP B N 1
ATOM 1504 C CA . ASP B 1 5 ? -14.711 -14.016 -6.473 1 93.81 5 ASP B CA 1
ATOM 1505 C C . ASP B 1 5 ? -13.961 -13.57 -5.219 1 93.81 5 ASP B C 1
ATOM 1507 O O . ASP B 1 5 ? -12.734 -13.555 -5.191 1 93.81 5 ASP B O 1
ATOM 1511 N N . LEU B 1 6 ? -14.734 -13.266 -4.215 1 92.62 6 LEU B N 1
ATOM 1512 C CA . LEU B 1 6 ? -14.148 -12.805 -2.963 1 92.62 6 LEU B CA 1
ATOM 1513 C C . LEU B 1 6 ? -13.336 -13.914 -2.301 1 92.62 6 LEU B C 1
ATOM 1515 O O . LEU B 1 6 ? -12.266 -13.656 -1.741 1 92.62 6 LEU B O 1
ATOM 1519 N N . LEU B 1 7 ? -13.844 -15.07 -2.338 1 94.06 7 LEU B N 1
ATOM 1520 C CA . LEU B 1 7 ? -13.117 -16.203 -1.767 1 94.06 7 LEU B CA 1
ATOM 1521 C C . LEU B 1 7 ? -11.789 -16.406 -2.482 1 94.06 7 LEU B C 1
ATOM 1523 O O . LEU B 1 7 ? -10.766 -16.688 -1.844 1 94.06 7 LEU B O 1
ATOM 1527 N N . ILE B 1 8 ? -11.828 -16.297 -3.76 1 96.81 8 ILE B N 1
ATOM 1528 C CA . ILE B 1 8 ? -10.602 -16.422 -4.527 1 96.81 8 ILE B CA 1
ATOM 1529 C C . ILE B 1 8 ? -9.602 -15.352 -4.078 1 96.81 8 ILE B C 1
ATOM 1531 O O . ILE B 1 8 ? -8.422 -15.633 -3.891 1 96.81 8 ILE B O 1
ATOM 1535 N N . TYR B 1 9 ? -10.102 -14.125 -3.906 1 96.62 9 TYR B N 1
ATOM 1536 C CA . TYR B 1 9 ? -9.242 -13.047 -3.414 1 96.62 9 TYR B CA 1
ATOM 1537 C C . TYR B 1 9 ? -8.633 -13.414 -2.068 1 96.62 9 TYR B C 1
ATOM 1539 O O . TYR B 1 9 ? -7.422 -13.258 -1.867 1 96.62 9 TYR B O 1
ATOM 1547 N N . LEU B 1 10 ? -9.414 -13.922 -1.206 1 95.56 10 LEU B N 1
ATOM 1548 C CA . LEU B 1 10 ? -8.953 -14.266 0.133 1 95.56 10 LEU B CA 1
ATOM 1549 C C . LEU B 1 10 ? -7.859 -15.328 0.075 1 95.56 10 LEU B C 1
ATOM 1551 O O . LEU B 1 10 ? -6.852 -15.227 0.776 1 95.56 10 LEU B O 1
ATOM 1555 N N . LEU B 1 11 ? -8.031 -16.344 -0.727 1 96.88 11 LEU B N 1
ATOM 1556 C CA . LEU B 1 11 ? -7.051 -17.406 -0.869 1 96.88 11 LEU B CA 1
ATOM 1557 C C . LEU B 1 11 ? -5.746 -16.891 -1.448 1 96.88 11 LEU B C 1
ATOM 1559 O O . LEU B 1 11 ? -4.668 -17.172 -0.926 1 96.88 11 LEU B O 1
ATOM 1563 N N . LEU B 1 12 ? -5.875 -16.047 -2.461 1 97.56 12 LEU B N 1
ATOM 1564 C CA . LEU B 1 12 ? -4.695 -15.547 -3.154 1 97.56 12 LEU B CA 1
ATOM 1565 C C . LEU B 1 12 ? -3.992 -14.469 -2.328 1 97.56 12 LEU B C 1
ATOM 1567 O O . LEU B 1 12 ? -2.797 -14.227 -2.508 1 97.56 12 LEU B O 1
ATOM 1571 N N . ARG B 1 13 ? -4.734 -13.766 -1.488 1 96.81 13 ARG B N 1
ATOM 1572 C CA . ARG B 1 13 ? -4.117 -12.828 -0.56 1 96.81 13 ARG B CA 1
ATOM 1573 C C . ARG B 1 13 ? -3.178 -13.547 0.402 1 96.81 13 ARG B C 1
ATOM 1575 O O . ARG B 1 13 ? -2.111 -13.023 0.742 1 96.81 13 ARG B O 1
ATOM 1582 N N . LYS B 1 14 ? -3.562 -14.711 0.799 1 95 14 LYS B N 1
ATOM 1583 C CA . LYS B 1 14 ? -2.75 -15.531 1.691 1 95 14 LYS B CA 1
ATOM 1584 C C . LYS B 1 14 ? -1.552 -16.125 0.954 1 95 14 LYS B C 1
ATOM 1586 O O . LYS B 1 14 ? -0.445 -16.172 1.493 1 95 14 LYS B O 1
ATOM 1591 N N . SER B 1 15 ? -1.806 -16.578 -0.225 1 95.62 15 SER B N 1
ATOM 1592 C CA . SER B 1 15 ? -0.779 -17.156 -1.092 1 95.62 15 SER B CA 1
ATOM 1593 C C . SER B 1 15 ? -1.057 -16.828 -2.559 1 95.62 15 SER B C 1
ATOM 1595 O O . SER B 1 15 ? -1.833 -17.531 -3.211 1 95.62 15 SER B O 1
ATOM 1597 N N . GLY B 1 16 ? -0.356 -15.875 -3.037 1 97.25 16 GLY B N 1
ATOM 1598 C CA . GLY B 1 16 ? -0.613 -15.391 -4.387 1 97.25 16 GLY B CA 1
ATOM 1599 C C . GLY B 1 16 ? -0.327 -16.438 -5.453 1 97.25 16 GLY B C 1
ATOM 1600 O O . GLY B 1 16 ? -0.863 -16.359 -6.559 1 97.25 16 GLY B O 1
ATOM 1601 N N . ARG B 1 17 ? 0.451 -17.438 -5.129 1 96.44 17 ARG B N 1
ATOM 1602 C CA . ARG B 1 17 ? 0.84 -18.438 -6.113 1 96.44 17 ARG B CA 1
ATOM 1603 C C . ARG B 1 17 ? 0.184 -19.781 -5.816 1 96.44 17 ARG B C 1
ATOM 1605 O O . ARG B 1 17 ? 0.677 -20.828 -6.246 1 96.44 17 ARG B O 1
ATOM 1612 N N . MET B 1 18 ? -0.86 -19.766 -5.051 1 96.69 18 MET B N 1
ATOM 1613 C CA . MET B 1 18 ? -1.641 -20.969 -4.797 1 96.69 18 MET B CA 1
ATOM 1614 C C . MET B 1 18 ? -2.031 -21.641 -6.105 1 96.69 18 MET B C 1
ATOM 1616 O O . MET B 1 18 ? -2.43 -20.984 -7.062 1 96.69 18 MET B O 1
ATOM 1620 N N . LYS B 1 19 ? -1.916 -22.953 -6.109 1 96.69 19 LYS B N 1
ATOM 1621 C CA . LYS B 1 19 ? -2.27 -23.703 -7.301 1 96.69 19 LYS B CA 1
ATOM 1622 C C . LYS B 1 19 ? -3.762 -23.609 -7.602 1 96.69 19 LYS B C 1
ATOM 1624 O O . LYS B 1 19 ? -4.586 -23.609 -6.684 1 96.69 19 LYS B O 1
ATOM 1629 N N . VAL B 1 20 ? -4.051 -23.547 -8.898 1 97.31 20 VAL B N 1
ATOM 1630 C CA . VAL B 1 20 ? -5.449 -23.484 -9.312 1 97.31 20 VAL B CA 1
ATOM 1631 C C . VAL B 1 20 ? -6.211 -24.688 -8.781 1 97.31 20 VAL B C 1
ATOM 1633 O O . VAL B 1 20 ? -7.383 -24.578 -8.414 1 97.31 20 VAL B O 1
ATOM 1636 N N . SER B 1 21 ? -5.551 -25.812 -8.695 1 97.75 21 SER B N 1
ATOM 1637 C CA . SER B 1 21 ? -6.184 -27.016 -8.172 1 97.75 21 SER B CA 1
ATOM 1638 C C . SER B 1 21 ? -6.609 -26.828 -6.719 1 97.75 21 SER B C 1
ATOM 1640 O O . SER B 1 21 ? -7.676 -27.297 -6.316 1 97.75 21 SER B O 1
ATOM 1642 N N . GLU B 1 22 ? -5.824 -26.219 -5.957 1 97.88 22 GLU B N 1
ATOM 1643 C CA . GLU B 1 22 ? -6.148 -25.938 -4.559 1 97.88 22 GLU B CA 1
ATOM 1644 C C . GLU B 1 22 ? -7.301 -24.953 -4.441 1 97.88 22 GLU B C 1
ATOM 1646 O O . GLU B 1 22 ? -8.188 -25.125 -3.604 1 97.88 22 GLU B O 1
ATOM 1651 N N . ILE B 1 23 ? -7.285 -23.922 -5.254 1 97.81 23 ILE B N 1
ATOM 1652 C CA . ILE B 1 23 ? -8.367 -22.953 -5.289 1 97.81 23 ILE B CA 1
ATOM 1653 C C . ILE B 1 23 ? -9.68 -23.656 -5.625 1 97.81 23 ILE B C 1
ATOM 1655 O O . ILE B 1 23 ? -10.703 -23.422 -4.961 1 97.81 23 ILE B O 1
ATOM 1659 N N . ALA B 1 24 ? -9.617 -24.469 -6.641 1 98.25 24 ALA B N 1
ATOM 1660 C CA . ALA B 1 24 ? -10.789 -25.234 -7.059 1 98.25 24 ALA B CA 1
ATOM 1661 C C . ALA B 1 24 ? -11.336 -26.078 -5.906 1 98.25 24 ALA B C 1
ATOM 1663 O O . ALA B 1 24 ? -12.539 -26.094 -5.66 1 98.25 24 ALA B O 1
ATOM 1664 N N . ARG B 1 25 ? -10.477 -26.75 -5.223 1 98.12 25 ARG B N 1
ATOM 1665 C CA . ARG B 1 25 ? -10.852 -27.594 -4.094 1 98.12 25 ARG B CA 1
ATOM 1666 C C . ARG B 1 25 ? -11.516 -26.781 -2.992 1 98.12 25 ARG B C 1
ATOM 1668 O O . ARG B 1 25 ? -12.57 -27.156 -2.482 1 98.12 25 ARG B O 1
ATOM 1675 N N . GLU B 1 26 ? -10.945 -25.688 -2.648 1 96.81 26 GLU B N 1
ATOM 1676 C CA . GLU B 1 26 ? -11.461 -24.828 -1.581 1 96.81 26 GLU B CA 1
ATOM 1677 C C . GLU B 1 26 ? -12.836 -24.266 -1.935 1 96.81 26 GLU B C 1
ATOM 1679 O O . GLU B 1 26 ? -13.68 -24.078 -1.057 1 96.81 26 GLU B O 1
ATOM 1684 N N . LEU B 1 27 ? -13.086 -23.984 -3.178 1 96.69 27 LEU B N 1
ATOM 1685 C CA . LEU B 1 27 ? -14.344 -23.391 -3.627 1 96.69 27 LEU B CA 1
ATOM 1686 C C . LEU B 1 27 ? -15.375 -24.469 -3.939 1 96.69 27 LEU B C 1
ATOM 1688 O O . LEU B 1 27 ? -16.562 -24.172 -4.098 1 96.69 27 LEU B O 1
ATOM 1692 N N . GLY B 1 28 ? -14.93 -25.672 -4.086 1 97.44 28 GLY B N 1
ATOM 1693 C CA . GLY B 1 28 ? -15.836 -26.75 -4.473 1 97.44 28 GLY B CA 1
ATOM 1694 C C . GLY B 1 28 ? -16.281 -26.656 -5.918 1 97.44 28 GLY B C 1
ATOM 1695 O O . GLY B 1 28 ? -17.453 -26.891 -6.227 1 97.44 28 GLY B O 1
ATOM 1696 N N . ILE B 1 29 ? -15.453 -26.266 -6.777 1 97.69 29 ILE B N 1
ATOM 1697 C CA . ILE B 1 29 ? -15.758 -26.156 -8.203 1 97.69 29 ILE B CA 1
ATOM 1698 C C . ILE B 1 29 ? -14.688 -26.875 -9.016 1 97.69 29 ILE B C 1
ATOM 1700 O O . ILE B 1 29 ? -13.727 -27.406 -8.453 1 97.69 29 ILE B O 1
ATOM 1704 N N . SER B 1 30 ? -14.922 -26.891 -10.344 1 97.75 30 SER B N 1
ATOM 1705 C CA . SER B 1 30 ? -13.977 -27.578 -11.203 1 97.75 30 SER B CA 1
ATOM 1706 C C . SER B 1 30 ? -12.727 -26.75 -11.445 1 97.75 30 SER B C 1
ATOM 1708 O O . SER B 1 30 ? -12.758 -25.516 -11.297 1 97.75 30 SER B O 1
ATOM 1710 N N . HIS B 1 31 ? -11.648 -27.438 -11.805 1 97.88 31 HIS B N 1
ATOM 1711 C CA . HIS B 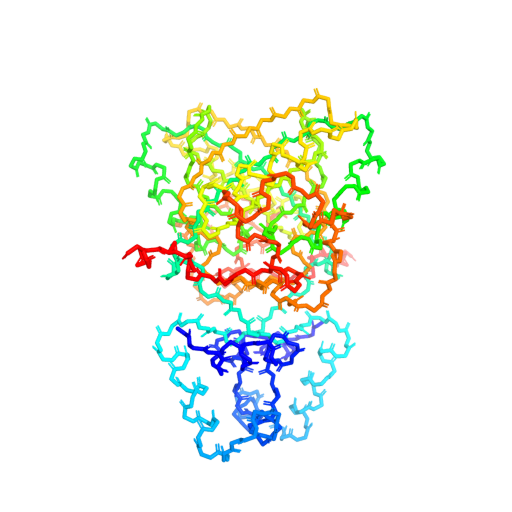1 31 ? -10.391 -26.781 -12.141 1 97.88 31 HIS B CA 1
ATOM 1712 C C . HIS B 1 31 ? -10.578 -25.75 -13.25 1 97.88 31 HIS B C 1
ATOM 1714 O O . HIS B 1 31 ? -10.156 -24.594 -13.109 1 97.88 31 HIS B O 1
ATOM 1720 N N . PRO B 1 32 ? -11.266 -26.062 -14.391 1 97.94 32 PRO B N 1
ATOM 1721 C CA . PRO B 1 32 ? -11.469 -25.078 -15.438 1 97.94 32 PRO B CA 1
ATOM 1722 C C . PRO B 1 32 ? -12.281 -23.875 -14.969 1 97.94 32 PRO B C 1
ATOM 1724 O O . PRO B 1 32 ? -11.992 -22.734 -15.352 1 97.94 32 PRO B O 1
ATOM 1727 N N . SER B 1 33 ? -13.25 -24.125 -14.148 1 97.5 33 SER B N 1
ATOM 1728 C CA . SER B 1 33 ? -14.07 -23.031 -13.617 1 97.5 33 SER B CA 1
ATOM 1729 C C . SER B 1 33 ? -13.242 -22.094 -12.75 1 97.5 33 SER B C 1
ATOM 1731 O O . SER B 1 33 ? -13.375 -20.875 -12.844 1 97.5 33 SER B O 1
ATOM 1733 N N . ALA B 1 34 ? -12.453 -22.703 -11.875 1 97.81 34 ALA B N 1
ATOM 1734 C CA . ALA B 1 34 ? -11.578 -21.891 -11.016 1 97.81 34 ALA B CA 1
ATOM 1735 C C . ALA B 1 34 ? -10.617 -21.062 -11.852 1 97.81 34 ALA B C 1
ATOM 1737 O O . ALA B 1 34 ? -10.406 -19.875 -11.57 1 97.81 34 ALA B O 1
ATOM 1738 N N . ARG B 1 35 ? -10.047 -21.672 -12.82 1 97.12 35 ARG B N 1
ATOM 1739 C CA . ARG B 1 35 ? -9.125 -20.969 -13.711 1 97.12 35 ARG B CA 1
ATOM 1740 C C . ARG B 1 35 ? -9.812 -19.812 -14.422 1 97.12 35 ARG B C 1
ATOM 1742 O O . ARG B 1 35 ? -9.266 -18.719 -14.492 1 97.12 35 ARG B O 1
ATOM 1749 N N . GLU B 1 36 ? -10.906 -20.078 -14.945 1 97.62 36 GLU B N 1
ATOM 1750 C CA . GLU B 1 36 ? -11.664 -19.047 -15.648 1 97.62 36 GLU B CA 1
ATOM 1751 C C . GLU B 1 36 ? -12 -17.875 -14.727 1 97.62 36 GLU B C 1
ATOM 1753 O O . GLU B 1 36 ? -11.883 -16.719 -15.125 1 97.62 36 GLU B O 1
ATOM 1758 N N . ARG B 1 37 ? -12.422 -18.188 -13.562 1 97.25 37 ARG B N 1
ATOM 1759 C CA . ARG B 1 37 ? -12.773 -17.156 -12.609 1 97.25 37 ARG B CA 1
ATOM 1760 C C . ARG B 1 37 ? -11.562 -16.312 -12.25 1 97.25 37 ARG B C 1
ATOM 1762 O O . ARG B 1 37 ? -11.656 -15.078 -12.156 1 97.25 37 ARG B O 1
ATOM 1769 N N . LEU B 1 38 ? -10.5 -16.984 -11.992 1 96.25 38 LEU B N 1
ATOM 1770 C CA . LEU B 1 38 ? -9.258 -16.281 -11.688 1 96.25 38 LEU B CA 1
ATOM 1771 C C . LEU B 1 38 ? -8.867 -15.344 -12.82 1 96.25 38 LEU B C 1
ATOM 1773 O O . LEU B 1 38 ? -8.57 -14.172 -12.586 1 96.25 38 LEU B O 1
ATOM 1777 N N . GLU B 1 39 ? -8.867 -15.852 -14 1 95.81 39 GLU B N 1
ATOM 1778 C CA . GLU B 1 39 ? -8.516 -15.055 -15.172 1 95.81 39 GLU B CA 1
ATOM 1779 C C . GLU B 1 39 ? -9.477 -13.883 -15.352 1 95.81 39 GLU B C 1
ATOM 1781 O O . GLU B 1 39 ? -9.055 -12.773 -15.688 1 95.81 39 GLU B O 1
ATOM 1786 N N . LYS B 1 40 ? -10.703 -14.117 -15.141 1 96.75 40 LYS B N 1
ATOM 1787 C CA . LYS B 1 40 ? -11.727 -13.07 -15.258 1 96.75 40 LYS B CA 1
ATOM 1788 C C . LYS B 1 40 ? -11.516 -11.977 -14.227 1 96.75 40 LYS B C 1
ATOM 1790 O O . LYS B 1 40 ? -11.664 -10.789 -14.531 1 96.75 40 LYS B O 1
ATOM 1795 N N . LEU B 1 41 ? -11.203 -12.367 -13.008 1 95.94 41 LEU B N 1
ATOM 1796 C CA . LEU B 1 41 ? -10.953 -11.414 -11.938 1 95.94 41 LEU B CA 1
ATOM 1797 C C . LEU B 1 41 ? -9.82 -10.461 -12.305 1 95.94 41 LEU B C 1
ATOM 1799 O O . LEU B 1 41 ? -9.914 -9.258 -12.07 1 95.94 41 LEU B O 1
ATOM 1803 N N . GLU B 1 42 ? -8.82 -10.977 -12.875 1 95.44 42 GLU B N 1
ATOM 1804 C CA . GLU B 1 42 ? -7.668 -10.172 -13.266 1 95.44 42 GLU B CA 1
ATOM 1805 C C . GLU B 1 42 ? -7.973 -9.336 -14.516 1 95.44 42 GLU B C 1
ATOM 1807 O O . GLU B 1 42 ? -7.629 -8.156 -14.578 1 95.44 42 GLU B O 1
ATOM 1812 N N . ARG B 1 43 ? -8.602 -9.969 -15.492 1 95.94 43 ARG B N 1
ATOM 1813 C CA . ARG B 1 43 ? -8.938 -9.281 -16.734 1 95.94 43 ARG B CA 1
ATOM 1814 C C . ARG B 1 43 ? -9.867 -8.102 -16.469 1 95.94 43 ARG B C 1
ATOM 1816 O O . ARG B 1 43 ? -9.734 -7.047 -17.094 1 95.94 43 ARG B O 1
ATOM 1823 N N . ARG B 1 44 ? -10.805 -8.289 -15.547 1 96.38 44 ARG B N 1
ATOM 1824 C CA . ARG B 1 44 ? -11.75 -7.234 -15.195 1 96.38 44 ARG B CA 1
ATOM 1825 C C . ARG B 1 44 ? -11.062 -6.133 -14.391 1 96.38 44 ARG B C 1
ATOM 1827 O O . ARG B 1 44 ? -11.617 -5.047 -14.211 1 96.38 44 ARG B O 1
ATOM 1834 N N . GLY B 1 45 ? -9.914 -6.438 -13.82 1 96.5 45 GLY B N 1
ATOM 1835 C CA . GLY B 1 45 ? -9.156 -5.441 -13.07 1 96.5 45 GLY B CA 1
ATOM 1836 C C . GLY B 1 45 ? -9.555 -5.355 -11.609 1 96.5 45 GLY B C 1
ATOM 1837 O O . GLY B 1 45 ? -9.25 -4.375 -10.938 1 96.5 45 GLY B O 1
ATOM 1838 N N . ASP B 1 46 ? -10.281 -6.309 -11.086 1 96.38 46 ASP B N 1
ATOM 1839 C CA . ASP B 1 46 ? -10.719 -6.309 -9.688 1 96.38 46 ASP B CA 1
ATOM 1840 C C . ASP B 1 46 ? -9.562 -6.656 -8.75 1 96.38 46 ASP B C 1
ATOM 1842 O O . ASP B 1 46 ? -9.5 -6.156 -7.625 1 96.38 46 ASP B O 1
ATOM 1846 N N . VAL B 1 47 ? -8.734 -7.543 -9.234 1 97.31 47 VAL B N 1
ATOM 1847 C CA . VAL B 1 47 ? -7.648 -8.094 -8.43 1 97.31 47 VAL B CA 1
ATOM 1848 C C . VAL B 1 47 ? -6.379 -8.172 -9.273 1 97.31 47 VAL B C 1
ATOM 1850 O O . VAL B 1 47 ? -6.441 -8.383 -10.484 1 97.31 47 VAL B O 1
ATOM 1853 N N . ARG B 1 48 ? -5.316 -7.945 -8.664 1 97.81 48 ARG B N 1
ATOM 1854 C CA . ARG B 1 48 ? -4.016 -8.18 -9.289 1 97.81 48 ARG B CA 1
ATOM 1855 C C . ARG B 1 48 ? -3.098 -8.961 -8.352 1 97.81 48 ARG B C 1
ATOM 1857 O O . ARG B 1 48 ? -3.018 -8.656 -7.156 1 97.81 48 ARG B O 1
ATOM 1864 N N . VAL B 1 49 ? -2.555 -10.016 -8.844 1 98.19 49 VAL B N 1
ATOM 1865 C CA . VAL B 1 49 ? -1.567 -10.758 -8.07 1 98.19 49 VAL B CA 1
ATOM 1866 C C . VAL B 1 49 ? -0.162 -10.281 -8.422 1 98.19 49 VAL B C 1
ATOM 1868 O O . VAL B 1 49 ? 0.236 -10.305 -9.586 1 98.19 49 VAL B O 1
ATOM 1871 N N . LYS B 1 50 ? 0.555 -9.766 -7.418 1 97.69 50 LYS B N 1
ATOM 1872 C CA . LYS B 1 50 ? 1.88 -9.195 -7.656 1 97.69 50 LYS B CA 1
ATOM 1873 C C . LYS B 1 50 ? 2.836 -9.539 -6.52 1 97.69 50 LYS B C 1
ATOM 1875 O O . LYS B 1 50 ? 2.4 -9.852 -5.406 1 97.69 50 LYS B O 1
ATOM 1880 N N . ALA B 1 51 ? 4.086 -9.508 -6.883 1 98.12 51 ALA B N 1
ATOM 1881 C CA . ALA B 1 51 ? 5.109 -9.578 -5.84 1 98.12 51 ALA B CA 1
ATOM 1882 C C . ALA B 1 51 ? 5.293 -8.219 -5.164 1 98.12 51 ALA B C 1
ATOM 1884 O O . ALA B 1 51 ? 5.297 -7.184 -5.828 1 98.12 51 ALA B O 1
ATOM 1885 N N . LEU B 1 52 ? 5.32 -8.227 -3.91 1 98.19 52 LEU B N 1
ATOM 1886 C CA . LEU B 1 52 ? 5.59 -7.055 -3.086 1 98.19 52 LEU B CA 1
ATOM 1887 C C . LEU B 1 52 ? 6.938 -7.18 -2.389 1 98.19 52 LEU B C 1
ATOM 1889 O O . LEU B 1 52 ? 7.336 -8.273 -1.98 1 98.19 52 LEU B O 1
ATOM 1893 N N . LEU B 1 53 ? 7.602 -6.082 -2.258 1 97.31 53 LEU B N 1
ATOM 1894 C CA . LEU B 1 53 ? 8.922 -6.043 -1.64 1 97.31 53 LEU B CA 1
ATOM 1895 C C . LEU B 1 53 ? 8.82 -5.723 -0.152 1 97.31 53 LEU B C 1
ATOM 1897 O O . LEU B 1 53 ? 8.055 -4.836 0.243 1 97.31 53 LEU B O 1
ATOM 1901 N N . ASN B 1 54 ? 9.539 -6.461 0.686 1 97.38 54 ASN B N 1
ATOM 1902 C CA . ASN B 1 54 ? 9.57 -6.219 2.125 1 97.38 54 ASN B CA 1
ATOM 1903 C C . ASN B 1 54 ? 10.445 -5.023 2.473 1 97.38 54 ASN B C 1
ATOM 1905 O O . ASN B 1 54 ? 11.656 -5.164 2.646 1 97.38 54 ASN B O 1
ATOM 1909 N N . ILE B 1 55 ? 9.812 -3.92 2.656 1 96.12 55 ILE B N 1
ATOM 1910 C CA . ILE B 1 55 ? 10.586 -2.699 2.865 1 96.12 55 ILE B CA 1
ATOM 1911 C C . ILE B 1 55 ? 11.016 -2.604 4.328 1 96.12 55 ILE B C 1
ATOM 1913 O O . ILE B 1 55 ? 12.016 -1.952 4.645 1 96.12 55 ILE B O 1
ATOM 1917 N N . ARG B 1 56 ? 10.289 -3.213 5.18 1 95.12 56 ARG B N 1
ATOM 1918 C CA . ARG B 1 56 ? 10.68 -3.227 6.586 1 95.12 56 ARG B CA 1
ATOM 1919 C C . ARG B 1 56 ? 11.977 -4 6.789 1 95.12 56 ARG B C 1
ATOM 1921 O O . ARG B 1 56 ? 12.883 -3.535 7.484 1 95.12 56 ARG B O 1
ATOM 1928 N N . LYS B 1 57 ? 12.062 -5.113 6.195 1 94.5 57 LYS B N 1
ATOM 1929 C CA . LYS B 1 57 ? 13.266 -5.93 6.266 1 94.5 57 LYS B CA 1
ATOM 1930 C C . LYS B 1 57 ? 14.477 -5.184 5.699 1 94.5 57 LYS B C 1
ATOM 1932 O O . LYS B 1 57 ? 15.609 -5.402 6.133 1 94.5 57 LYS B O 1
ATOM 1937 N N . LYS B 1 58 ? 14.18 -4.305 4.805 1 93.5 58 LYS B N 1
ATOM 1938 C CA . LYS B 1 58 ? 15.258 -3.559 4.16 1 93.5 58 LYS B CA 1
ATOM 1939 C C . LYS B 1 58 ? 15.516 -2.238 4.879 1 93.5 58 LYS B C 1
ATOM 1941 O O . LYS B 1 58 ? 16.297 -1.414 4.41 1 93.5 58 LYS B O 1
ATOM 1946 N N . ASN B 1 59 ? 14.797 -1.948 5.906 1 94.31 59 ASN B N 1
ATOM 1947 C CA . ASN B 1 59 ? 14.977 -0.8 6.789 1 94.31 59 ASN B CA 1
ATOM 1948 C C . ASN B 1 59 ? 14.719 0.515 6.059 1 94.31 59 ASN B C 1
ATOM 1950 O O . ASN B 1 59 ? 15.453 1.487 6.242 1 94.31 59 ASN B O 1
ATOM 1954 N N . PHE B 1 60 ? 13.805 0.453 5.188 1 96.19 60 PHE B N 1
ATOM 1955 C CA . PHE B 1 60 ? 13.406 1.701 4.547 1 96.19 60 PHE B CA 1
ATOM 1956 C C . PHE B 1 60 ? 12.93 2.713 5.582 1 96.19 60 PHE B C 1
ATOM 1958 O O . PHE B 1 60 ? 12.391 2.336 6.621 1 96.19 60 PHE B O 1
ATOM 1965 N N . VAL B 1 61 ? 13.156 3.939 5.262 1 96.62 61 VAL B N 1
ATOM 1966 C CA . VAL B 1 61 ? 12.648 5.039 6.078 1 96.62 61 VAL B CA 1
ATOM 1967 C C . VAL B 1 61 ? 11.445 5.68 5.395 1 96.62 61 VAL B C 1
ATOM 1969 O O . VAL B 1 61 ? 11.133 5.355 4.246 1 96.62 61 VAL B O 1
ATOM 1972 N N . SER B 1 62 ? 10.742 6.539 6.168 1 98.06 62 SER B N 1
ATOM 1973 C CA . SER B 1 62 ? 9.508 7.078 5.617 1 98.06 62 SER B CA 1
ATOM 1974 C C . SER B 1 62 ? 9.406 8.578 5.852 1 98.06 62 SER B C 1
ATOM 1976 O O . SER B 1 62 ? 10.188 9.148 6.617 1 98.06 62 SER B O 1
ATOM 1978 N N . ALA B 1 63 ? 8.523 9.188 5.125 1 97.81 63 ALA B N 1
ATOM 1979 C CA . ALA B 1 63 ? 8.164 10.586 5.312 1 97.81 63 ALA B CA 1
ATOM 1980 C C . ALA B 1 63 ? 6.707 10.836 4.926 1 97.81 63 ALA B C 1
ATOM 1982 O O . ALA B 1 63 ? 6.203 10.234 3.975 1 97.81 63 ALA B O 1
ATOM 1983 N N . VAL B 1 64 ? 6.09 11.641 5.695 1 98 64 VAL B N 1
ATOM 1984 C CA . VAL B 1 64 ? 4.785 12.188 5.336 1 98 64 VAL B CA 1
ATOM 1985 C C . VAL B 1 64 ? 4.941 13.641 4.887 1 98 64 VAL B C 1
ATOM 1987 O O . VAL B 1 64 ? 5.582 14.438 5.574 1 98 64 VAL B O 1
ATOM 1990 N N . VAL B 1 65 ? 4.387 13.93 3.713 1 97.5 65 VAL B N 1
ATOM 1991 C CA . VAL B 1 65 ? 4.492 15.266 3.145 1 97.5 65 VAL B CA 1
ATOM 1992 C C . VAL B 1 65 ? 3.098 15.805 2.834 1 97.5 65 VAL B C 1
ATOM 1994 O O . VAL B 1 65 ? 2.387 15.258 1.988 1 97.5 65 VAL B O 1
ATOM 1997 N N . ASN B 1 66 ? 2.717 16.812 3.521 1 97 66 ASN B N 1
ATOM 1998 C CA . ASN B 1 66 ? 1.464 17.516 3.268 1 97 66 ASN B CA 1
ATOM 1999 C C . ASN B 1 66 ? 1.697 18.828 2.52 1 97 66 ASN B C 1
ATOM 2001 O O . ASN B 1 66 ? 2.494 19.656 2.953 1 97 66 ASN B O 1
ATOM 2005 N N . LEU B 1 67 ? 0.983 18.984 1.402 1 97.88 67 LEU B N 1
ATOM 2006 C CA . LEU B 1 67 ? 1.235 20.109 0.519 1 97.88 67 LEU B CA 1
ATOM 2007 C C . LEU B 1 67 ? -0.026 20.953 0.338 1 97.88 67 LEU B C 1
ATOM 2009 O O . LEU B 1 67 ? -1.121 20.406 0.176 1 97.88 67 LEU B O 1
ATOM 2013 N N . ARG B 1 68 ? 0.136 22.203 0.462 1 97.81 68 ARG B N 1
ATOM 2014 C CA . ARG B 1 68 ? -0.845 23.141 -0.092 1 97.81 68 ARG B CA 1
ATOM 2015 C C . ARG B 1 68 ? -0.457 23.562 -1.504 1 97.81 68 ARG B C 1
ATOM 2017 O O . ARG B 1 68 ? 0.544 24.25 -1.695 1 97.81 68 ARG B O 1
ATOM 2024 N N . VAL B 1 69 ? -1.212 23.109 -2.42 1 97.5 69 VAL B N 1
ATOM 2025 C CA . VAL B 1 69 ? -0.98 23.375 -3.836 1 97.5 69 VAL B CA 1
ATOM 2026 C C . VAL B 1 69 ? -1.952 24.438 -4.332 1 97.5 69 VAL B C 1
ATOM 2028 O O . VAL B 1 69 ? -3.076 24.547 -3.836 1 97.5 69 VAL B O 1
ATOM 2031 N N . LYS B 1 70 ? -1.597 25.203 -5.281 1 95.88 70 LYS B N 1
ATOM 2032 C CA . LYS B 1 70 ? -2.258 26.422 -5.75 1 95.88 70 LYS B CA 1
ATOM 2033 C C . LYS B 1 70 ? -3.721 26.141 -6.094 1 95.88 70 LYS B C 1
ATOM 2035 O O . LYS B 1 70 ? -4.586 26.984 -5.848 1 95.88 70 LYS B O 1
ATOM 2040 N N . SER B 1 71 ? -3.986 25.062 -6.727 1 95.38 71 SER B N 1
ATOM 2041 C CA . SER B 1 71 ? -5.348 24.703 -7.109 1 95.38 71 SER B CA 1
ATOM 2042 C C . SER B 1 71 ? -5.562 23.188 -7.031 1 95.38 71 SER B C 1
ATOM 2044 O O . SER B 1 71 ? -4.602 22.422 -7.027 1 95.38 71 SER B O 1
ATOM 2046 N N . MET B 1 72 ? -6.812 22.828 -7 1 94.38 72 MET B N 1
ATOM 2047 C CA . MET B 1 72 ? -7.145 21.406 -6.957 1 94.38 72 MET B CA 1
ATOM 2048 C C . MET B 1 72 ? -6.734 20.719 -8.25 1 94.38 72 MET B C 1
ATOM 2050 O O . MET B 1 72 ? -6.309 19.562 -8.234 1 94.38 72 MET B O 1
ATOM 2054 N N . ASP B 1 73 ? -6.859 21.422 -9.312 1 95.81 73 ASP B N 1
ATOM 2055 C CA . ASP B 1 73 ? -6.441 20.875 -10.602 1 95.81 73 ASP B CA 1
ATOM 2056 C C . ASP B 1 73 ? -4.949 20.547 -10.609 1 95.81 73 ASP B C 1
ATOM 2058 O O . ASP B 1 73 ? -4.539 19.484 -11.047 1 95.81 73 ASP B O 1
ATOM 2062 N N . GLU B 1 74 ? -4.215 21.484 -10.109 1 96.38 74 GLU B N 1
ATOM 2063 C CA . GLU B 1 74 ? -2.773 21.266 -10.031 1 96.38 74 GLU B CA 1
ATOM 2064 C C . GLU B 1 74 ? -2.434 20.156 -9.047 1 96.38 74 GLU B C 1
ATOM 2066 O O . GLU B 1 74 ? -1.507 19.375 -9.281 1 96.38 74 GLU B O 1
ATOM 2071 N N . ALA B 1 75 ? -3.154 20.109 -7.965 1 97.38 75 ALA B N 1
ATOM 2072 C CA . ALA B 1 75 ? -2.947 19.047 -6.984 1 97.38 75 ALA B CA 1
ATOM 2073 C C . ALA B 1 75 ? -3.189 17.672 -7.602 1 97.38 75 ALA B C 1
ATOM 2075 O O . ALA B 1 75 ? -2.432 16.734 -7.359 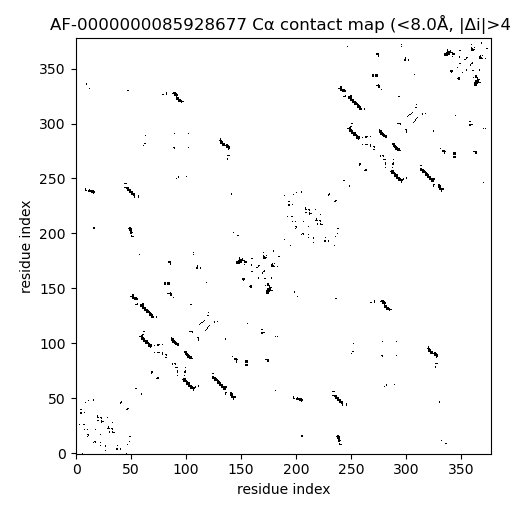1 97.38 75 ALA B O 1
ATOM 2076 N N . GLU B 1 76 ? -4.191 17.578 -8.398 1 97 76 GLU B N 1
ATOM 2077 C CA . GLU B 1 76 ? -4.52 16.328 -9.055 1 97 76 GLU B CA 1
ATOM 2078 C C . GLU B 1 76 ? -3.441 15.922 -10.055 1 97 76 GLU B C 1
ATOM 2080 O O . GLU B 1 76 ? -3.082 14.75 -10.156 1 97 76 GLU B O 1
ATOM 2085 N N . LYS B 1 77 ? -2.973 16.891 -10.758 1 95.94 77 LYS B N 1
ATOM 2086 C CA . LYS B 1 77 ? -1.886 16.625 -11.695 1 95.94 77 LYS B CA 1
ATOM 2087 C C . LYS B 1 77 ? -0.647 16.109 -10.969 1 95.94 77 LYS B C 1
ATOM 2089 O O . LYS B 1 77 ? -0.021 15.148 -11.414 1 95.94 77 LYS B O 1
ATOM 2094 N N . LEU B 1 78 ? -0.35 16.75 -9.891 1 96.44 78 LEU B N 1
ATOM 2095 C CA . LEU B 1 78 ? 0.806 16.328 -9.109 1 96.44 78 LEU B CA 1
ATOM 2096 C C . LEU B 1 78 ? 0.581 14.953 -8.508 1 96.44 78 LEU B C 1
ATOM 2098 O O . LEU B 1 78 ? 1.516 14.156 -8.414 1 96.44 78 LEU B O 1
ATOM 2102 N N . ALA B 1 79 ? -0.624 14.719 -8.078 1 97.69 79 ALA B N 1
ATOM 2103 C CA . ALA B 1 79 ? -0.952 13.398 -7.543 1 97.69 79 ALA B CA 1
ATOM 2104 C C . ALA B 1 79 ? -0.663 12.305 -8.562 1 97.69 79 ALA B C 1
ATOM 2106 O O . ALA B 1 79 ? -0.113 11.25 -8.211 1 97.69 79 ALA B O 1
ATOM 2107 N N . ASP B 1 80 ? -0.989 12.586 -9.789 1 96.12 80 ASP B N 1
ATOM 2108 C CA . ASP B 1 80 ? -0.75 11.617 -10.852 1 96.12 80 ASP B CA 1
ATOM 2109 C C . ASP B 1 80 ? 0.745 11.391 -11.062 1 96.12 80 ASP B C 1
ATOM 2111 O O . ASP B 1 80 ? 1.178 10.258 -11.305 1 96.12 80 ASP B O 1
ATOM 2115 N N . VAL B 1 81 ? 1.502 12.414 -10.961 1 94 81 VAL B N 1
ATOM 2116 C CA . VAL B 1 81 ? 2.951 12.32 -11.109 1 94 81 VAL B CA 1
ATOM 2117 C C . VAL B 1 81 ? 3.535 11.492 -9.977 1 94 81 VAL B C 1
ATOM 2119 O O . VAL B 1 81 ? 4.293 10.547 -10.211 1 94 81 VAL B O 1
ATOM 2122 N N . PHE B 1 82 ? 3.123 11.758 -8.789 1 96.38 82 PHE B N 1
ATOM 2123 C CA . PHE B 1 82 ? 3.686 11.086 -7.621 1 96.38 82 PHE B CA 1
ATOM 2124 C C . PHE B 1 82 ? 3.191 9.648 -7.531 1 96.38 82 PHE B C 1
ATOM 2126 O O . PHE B 1 82 ? 3.842 8.805 -6.914 1 96.38 82 PHE B O 1
ATOM 2133 N N . ALA B 1 83 ? 2.051 9.414 -8.164 1 97.31 83 ALA B N 1
ATOM 2134 C CA . ALA B 1 83 ? 1.546 8.047 -8.219 1 97.31 83 ALA B CA 1
ATOM 2135 C C . ALA B 1 83 ? 2.51 7.129 -8.969 1 97.31 83 ALA B C 1
ATOM 2137 O O . ALA B 1 83 ? 2.541 5.922 -8.734 1 97.31 83 ALA B O 1
ATOM 2138 N N . LYS B 1 84 ? 3.32 7.703 -9.789 1 94.88 84 LYS B N 1
ATOM 2139 C CA . LYS B 1 84 ? 4.262 6.934 -10.602 1 94.88 84 LYS B CA 1
ATOM 2140 C C . LYS B 1 84 ? 5.629 6.859 -9.938 1 94.88 84 LYS B C 1
ATOM 2142 O O . LYS B 1 84 ? 6.492 6.086 -10.359 1 94.88 84 LYS B O 1
ATOM 2147 N N . CYS B 1 85 ? 5.793 7.648 -8.922 1 94.81 85 CYS B N 1
ATOM 2148 C CA . CYS B 1 85 ? 7.062 7.668 -8.203 1 94.81 85 CYS B CA 1
ATOM 2149 C C . CYS B 1 85 ? 7.262 6.383 -7.41 1 94.81 85 CYS B C 1
ATOM 2151 O O . CYS B 1 85 ? 6.406 6 -6.613 1 94.81 85 CYS B O 1
ATOM 2153 N N . PRO B 1 86 ? 8.43 5.695 -7.57 1 94.5 86 PRO B N 1
ATOM 2154 C CA . PRO B 1 86 ? 8.68 4.438 -6.859 1 94.5 86 PRO B CA 1
ATOM 2155 C C . PRO B 1 86 ? 8.688 4.609 -5.344 1 94.5 86 PRO B C 1
ATOM 2157 O O . PRO B 1 86 ? 8.469 3.645 -4.605 1 94.5 86 PRO B O 1
ATOM 2160 N N . ARG B 1 87 ? 8.906 5.766 -4.902 1 95.44 87 ARG B N 1
ATOM 2161 C CA . ARG B 1 87 ? 9.039 5.992 -3.467 1 95.44 87 ARG B CA 1
ATOM 2162 C C . ARG B 1 87 ? 7.715 6.41 -2.848 1 95.44 87 ARG B C 1
ATOM 2164 O O . ARG B 1 87 ? 7.633 6.652 -1.642 1 95.44 87 ARG B O 1
ATOM 2171 N N . THR B 1 88 ? 6.66 6.484 -3.656 1 97.88 88 THR B N 1
ATOM 2172 C CA . THR B 1 88 ? 5.34 6.84 -3.152 1 97.88 88 THR B CA 1
ATOM 2173 C C . THR B 1 88 ? 4.574 5.598 -2.707 1 97.88 88 THR B C 1
ATOM 2175 O O . THR B 1 88 ? 4.402 4.656 -3.486 1 97.88 88 THR B O 1
ATOM 2178 N N . VAL B 1 89 ? 4.113 5.629 -1.483 1 98.06 89 VAL B N 1
ATOM 2179 C CA . VAL B 1 89 ? 3.271 4.527 -1.028 1 98.06 89 VAL B CA 1
ATOM 2180 C C . VAL B 1 89 ? 1.829 5.004 -0.878 1 98.06 89 VAL B C 1
ATOM 2182 O O . VAL B 1 89 ? 0.908 4.195 -0.764 1 98.06 89 VAL B O 1
ATOM 2185 N N . PHE B 1 90 ? 1.678 6.309 -0.835 1 98.75 90 PHE B N 1
ATOM 2186 C CA . PHE B 1 90 ? 0.339 6.887 -0.803 1 98.75 90 PHE B CA 1
ATOM 2187 C C . PHE B 1 90 ? 0.353 8.32 -1.329 1 98.75 90 PHE B C 1
ATOM 2189 O O . PHE B 1 90 ? 1.258 9.094 -1.013 1 98.75 90 PHE B O 1
ATOM 2196 N N . VAL B 1 91 ? -0.626 8.664 -2.141 1 98.62 91 VAL B N 1
ATOM 2197 C CA . VAL B 1 91 ? -0.842 10.055 -2.523 1 98.62 91 VAL B CA 1
ATOM 2198 C C . VAL B 1 91 ? -2.318 10.281 -2.84 1 98.62 91 VAL B C 1
ATOM 2200 O O . VAL B 1 91 ? -2.934 9.484 -3.559 1 98.62 91 VAL B O 1
ATOM 2203 N N . ALA B 1 92 ? -2.832 11.328 -2.311 1 98.31 92 ALA B N 1
ATOM 2204 C CA . ALA B 1 92 ? -4.234 11.664 -2.543 1 98.31 92 ALA B CA 1
ATOM 2205 C C . ALA B 1 92 ? -4.469 13.164 -2.41 1 98.31 92 ALA B C 1
ATOM 2207 O O . ALA B 1 92 ? -3.768 13.852 -1.66 1 98.31 92 ALA B O 1
ATOM 2208 N N . THR B 1 93 ? -5.414 13.609 -3.211 1 97.94 93 THR B N 1
ATOM 2209 C CA . THR B 1 93 ? -5.926 14.961 -3 1 97.94 93 THR B CA 1
ATOM 2210 C C . THR B 1 93 ? -6.992 14.969 -1.907 1 97.94 93 THR B C 1
ATOM 2212 O O . THR B 1 93 ? -7.82 14.062 -1.833 1 97.94 93 THR B O 1
ATOM 2215 N N . THR B 1 94 ? -6.879 15.875 -1.047 1 96.81 94 THR B N 1
ATOM 2216 C CA . THR B 1 94 ? -7.801 15.945 0.081 1 96.81 94 THR B CA 1
ATOM 2217 C C . THR B 1 94 ? -8.367 17.359 0.23 1 96.81 94 THR B C 1
ATOM 2219 O O . THR B 1 94 ? -7.988 18.266 -0.515 1 96.81 94 THR B O 1
ATOM 2222 N N . THR B 1 95 ? -9.414 17.297 1.263 1 90.81 95 THR B N 1
ATOM 2223 C CA . THR B 1 95 ? -10.039 18.562 1.597 1 90.81 95 THR B CA 1
ATOM 2224 C C . THR B 1 95 ? -9.555 19.062 2.955 1 90.81 95 THR B C 1
ATOM 2226 O O . THR B 1 95 ? -9.336 18.281 3.873 1 90.81 95 THR B O 1
ATOM 2229 N N . GLY B 1 96 ? -8.797 20.125 3.029 1 86.56 96 GLY B N 1
ATOM 2230 C CA . GLY B 1 96 ? -8.266 20.719 4.25 1 86.56 96 GLY B CA 1
ATOM 2231 C C . GLY B 1 96 ? -7.234 21.797 3.99 1 86.56 96 GLY B C 1
ATOM 2232 O O . GLY B 1 96 ? -7.199 22.375 2.906 1 86.56 96 GLY B O 1
ATOM 2233 N N . LYS B 1 97 ? -6.555 21.953 5.082 1 89.25 97 LYS B N 1
ATOM 2234 C CA . LYS B 1 97 ? -5.492 22.938 4.969 1 89.25 97 LYS B CA 1
ATOM 2235 C C . LYS B 1 97 ? -4.539 22.609 3.828 1 89.25 97 LYS B C 1
ATOM 2237 O O . LYS B 1 97 ? -4.125 23.484 3.078 1 89.25 97 LYS B O 1
ATOM 2242 N N . TYR B 1 98 ? -4.25 21.359 3.809 1 95.56 98 TYR B N 1
ATOM 2243 C CA . TYR B 1 98 ? -3.451 20.828 2.713 1 95.56 98 TYR B CA 1
ATOM 2244 C C . TYR B 1 98 ? -4.328 20.078 1.72 1 95.56 98 TYR B C 1
ATOM 2246 O O . TYR B 1 98 ? -5.23 19.328 2.117 1 95.56 98 TYR B O 1
ATOM 2254 N N . ASN B 1 99 ? -4.047 20.312 0.431 1 97.62 99 ASN B N 1
ATOM 2255 C CA . ASN B 1 99 ? -4.926 19.688 -0.552 1 97.62 99 ASN B CA 1
ATOM 2256 C C . ASN B 1 99 ? -4.207 18.594 -1.325 1 97.62 99 ASN B C 1
ATOM 2258 O O . ASN B 1 99 ? -4.734 18.078 -2.314 1 97.62 99 ASN B O 1
ATOM 2262 N N . LEU B 1 100 ? -3.012 18.188 -0.967 1 98.25 100 LEU B N 1
ATOM 2263 C CA . LEU B 1 100 ? -2.26 17.047 -1.491 1 98.25 100 LEU B CA 1
ATOM 2264 C C . LEU B 1 100 ? -1.42 16.406 -0.396 1 98.25 100 LEU B C 1
ATOM 2266 O O . LEU B 1 100 ? -0.597 17.062 0.237 1 98.25 100 LEU B O 1
ATOM 2270 N N . ASN B 1 101 ? -1.604 15.125 -0.208 1 98.31 101 ASN B N 1
ATOM 2271 C CA . ASN B 1 101 ? -0.925 14.406 0.864 1 98.31 101 ASN B CA 1
ATOM 2272 C C . ASN B 1 101 ? -0.145 13.203 0.329 1 98.31 101 ASN B C 1
ATOM 2274 O O . ASN B 1 101 ? -0.675 12.414 -0.453 1 98.31 101 ASN B O 1
ATOM 2278 N N . LEU B 1 102 ? 1.125 13.109 0.799 1 98.25 102 LEU B N 1
ATOM 2279 C CA . LEU B 1 102 ? 2.004 12.039 0.349 1 98.25 102 LEU B CA 1
ATOM 2280 C C . LEU B 1 102 ? 2.539 11.242 1.534 1 98.25 102 LEU B C 1
ATOM 2282 O O . LEU B 1 102 ? 2.891 11.812 2.566 1 98.25 102 LEU B O 1
ATOM 2286 N N . ALA B 1 103 ? 2.553 9.969 1.419 1 98.62 103 ALA B N 1
ATOM 2287 C CA . ALA B 1 103 ? 3.42 9.086 2.193 1 98.62 103 ALA B CA 1
ATOM 2288 C C . ALA B 1 103 ? 4.523 8.492 1.32 1 98.62 103 ALA B C 1
ATOM 2290 O O . ALA B 1 103 ? 4.242 7.871 0.293 1 98.62 103 ALA B O 1
ATOM 2291 N N . LEU B 1 104 ? 5.734 8.695 1.711 1 98.06 104 LEU B N 1
ATOM 2292 C CA . LEU B 1 104 ? 6.902 8.273 0.942 1 98.06 104 LEU B CA 1
ATOM 2293 C C . LEU B 1 104 ? 7.734 7.27 1.729 1 98.06 104 LEU B C 1
ATOM 2295 O O . LEU B 1 104 ? 7.707 7.262 2.961 1 98.06 104 LEU B O 1
ATOM 2299 N N . ILE B 1 105 ? 8.461 6.441 1.003 1 97.44 105 ILE B N 1
ATOM 2300 C CA . ILE B 1 105 ? 9.484 5.566 1.559 1 97.44 105 ILE B CA 1
ATOM 2301 C C . ILE B 1 105 ? 10.75 5.648 0.711 1 97.44 105 ILE B C 1
ATOM 2303 O O . ILE B 1 105 ? 10.695 6 -0.469 1 97.44 105 ILE B O 1
ATOM 2307 N N . ALA B 1 106 ? 11.836 5.371 1.372 1 94.44 106 ALA B N 1
ATOM 2308 C CA . ALA B 1 106 ? 13.102 5.336 0.646 1 94.44 106 ALA B CA 1
ATOM 2309 C C . ALA B 1 106 ? 14.133 4.488 1.384 1 94.44 106 ALA B C 1
ATOM 2311 O O . ALA B 1 106 ? 13.93 4.129 2.547 1 94.44 106 ALA B O 1
ATOM 2312 N N . GLU B 1 107 ? 15.156 4.207 0.7 1 91.69 107 GLU B N 1
ATOM 2313 C CA . GLU B 1 107 ? 16.219 3.357 1.217 1 91.69 107 GLU B CA 1
ATOM 2314 C C . GLU B 1 107 ? 17.062 4.098 2.254 1 91.69 107 GLU B C 1
ATOM 2316 O O . GLU B 1 107 ? 17.812 3.475 3.016 1 91.69 107 GLU B O 1
ATOM 2321 N N . SER B 1 108 ? 16.953 5.453 2.27 1 91.31 108 SER B N 1
ATOM 2322 C CA . SER B 1 108 ? 17.703 6.258 3.229 1 91.31 108 SER B CA 1
ATOM 2323 C C . SER B 1 108 ? 17.062 7.625 3.428 1 91.31 108 SER B C 1
ATOM 2325 O O . SER B 1 108 ? 16.281 8.078 2.586 1 91.31 108 SER B O 1
ATOM 2327 N N . TYR B 1 109 ? 17.453 8.219 4.523 1 92.44 109 TYR B N 1
ATOM 2328 C CA . TYR B 1 109 ? 16.969 9.57 4.762 1 92.44 109 TYR B CA 1
ATOM 2329 C C . TYR B 1 109 ? 17.5 10.539 3.709 1 92.44 109 TYR B C 1
ATOM 2331 O O . TYR B 1 109 ? 16.812 11.492 3.328 1 92.44 109 TYR B O 1
ATOM 2339 N N . SER B 1 110 ? 18.688 10.266 3.219 1 90.19 110 SER B N 1
ATOM 2340 C CA . SER B 1 110 ? 19.266 11.094 2.166 1 90.19 110 SER B CA 1
ATOM 2341 C C . SER B 1 110 ? 18.438 11.031 0.892 1 90.19 110 SER B C 1
ATOM 2343 O O . SER B 1 110 ? 18.203 12.055 0.242 1 90.19 110 SER B O 1
ATOM 2345 N N . ALA B 1 111 ? 17.969 9.859 0.562 1 89.44 111 ALA B N 1
ATOM 2346 C CA . ALA B 1 111 ? 17.125 9.695 -0.616 1 89.44 111 ALA B CA 1
ATOM 2347 C C . ALA B 1 111 ? 15.812 10.461 -0.459 1 89.44 111 ALA B C 1
ATOM 2349 O O . ALA B 1 111 ? 15.328 11.086 -1.41 1 89.44 111 ALA B O 1
ATOM 2350 N N . LEU B 1 112 ? 15.227 10.445 0.727 1 93.12 112 LEU B N 1
ATOM 2351 C CA . LEU B 1 112 ? 14.016 11.203 0.994 1 93.12 112 LEU B CA 1
ATOM 2352 C C . LEU B 1 112 ? 14.273 12.703 0.877 1 93.12 112 LEU B C 1
ATOM 2354 O O . LEU B 1 112 ? 13.469 13.438 0.295 1 93.12 112 LEU B O 1
ATOM 2358 N N . GLU B 1 113 ? 15.336 13.102 1.443 1 91.06 113 GLU B N 1
ATOM 2359 C CA . GLU B 1 113 ? 15.695 14.516 1.398 1 91.06 113 GLU B CA 1
ATOM 2360 C C . GLU B 1 113 ? 15.812 15.008 -0.041 1 91.06 113 GLU B C 1
ATOM 2362 O O . GLU B 1 113 ? 15.305 16.078 -0.379 1 91.06 113 GLU B O 1
ATOM 2367 N N . VAL B 1 114 ? 16.453 14.227 -0.813 1 87.5 114 VAL B N 1
ATOM 2368 C CA . VAL B 1 114 ? 16.625 14.594 -2.215 1 87.5 114 VAL B CA 1
ATOM 2369 C C . VAL B 1 114 ? 15.266 14.672 -2.904 1 87.5 114 VAL B C 1
ATOM 2371 O O . VAL B 1 114 ? 14.984 15.633 -3.625 1 87.5 114 VAL B O 1
ATOM 2374 N N . THR B 1 115 ? 14.453 13.672 -2.682 1 90.62 115 THR B N 1
ATOM 2375 C CA . THR B 1 115 ? 13.117 13.641 -3.266 1 90.62 115 THR B CA 1
ATOM 2376 C C . THR B 1 115 ? 12.32 14.875 -2.85 1 90.62 115 THR B C 1
ATOM 2378 O O . THR B 1 115 ? 11.664 15.508 -3.682 1 90.62 115 THR B O 1
ATOM 2381 N N . ILE B 1 116 ? 12.391 15.273 -1.63 1 93.19 116 ILE B N 1
ATOM 2382 C CA . ILE B 1 116 ? 11.578 16.344 -1.072 1 93.19 116 ILE B CA 1
ATOM 2383 C C . ILE B 1 116 ? 12.164 17.703 -1.459 1 93.19 116 ILE B C 1
ATOM 2385 O O . ILE B 1 116 ? 11.469 18.547 -2.016 1 93.19 116 ILE B O 1
ATOM 2389 N N . GLU B 1 117 ? 13.469 17.875 -1.267 1 89.81 117 GLU B N 1
ATOM 2390 C CA . GLU B 1 117 ? 14.109 19.172 -1.411 1 89.81 117 GLU B CA 1
ATOM 2391 C C . GLU B 1 117 ? 14.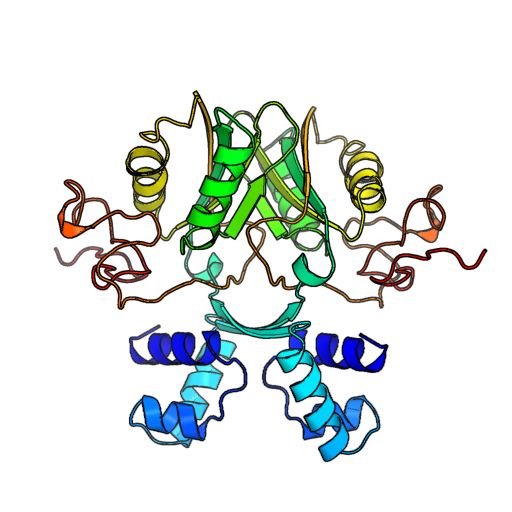406 19.484 -2.875 1 89.81 117 GLU B C 1
ATOM 2393 O O . GLU B 1 117 ? 14.375 20.641 -3.291 1 89.81 117 GLU B O 1
ATOM 2398 N N . ASN B 1 118 ? 14.648 18.469 -3.611 1 86.75 118 ASN B N 1
ATOM 2399 C CA . ASN B 1 118 ? 15.078 18.719 -4.98 1 86.75 118 ASN B CA 1
ATOM 2400 C C . ASN B 1 118 ? 13.938 18.516 -5.973 1 86.75 118 ASN B C 1
ATOM 2402 O O . ASN B 1 118 ? 14.008 18.969 -7.117 1 86.75 118 ASN B O 1
ATOM 2406 N N . THR B 1 119 ? 12.93 17.859 -5.566 1 87.38 119 THR B N 1
ATOM 2407 C CA . THR B 1 119 ? 11.859 17.562 -6.512 1 87.38 119 THR B CA 1
ATOM 2408 C C . THR B 1 119 ? 10.57 18.266 -6.094 1 87.38 119 THR B C 1
ATOM 2410 O O . THR B 1 119 ? 10 19.047 -6.867 1 87.38 119 THR B O 1
ATOM 2413 N N . ILE B 1 120 ? 10.188 18.172 -4.871 1 92.19 120 ILE B N 1
ATOM 2414 C CA . ILE B 1 120 ? 8.867 18.625 -4.453 1 92.19 120 ILE B CA 1
ATOM 2415 C C . ILE B 1 120 ? 8.914 20.125 -4.137 1 92.19 120 ILE B C 1
ATOM 2417 O O . ILE B 1 120 ? 8.141 20.906 -4.691 1 92.19 120 ILE B O 1
ATOM 2421 N N . ARG B 1 121 ? 9.867 20.484 -3.355 1 90.88 121 ARG B N 1
ATOM 2422 C CA . ARG B 1 121 ? 9.93 21.844 -2.807 1 90.88 121 ARG B CA 1
ATOM 2423 C C . ARG B 1 121 ? 10.031 22.875 -3.918 1 90.88 121 ARG B C 1
ATOM 2425 O O . ARG B 1 121 ? 9.375 23.922 -3.863 1 90.88 121 ARG B O 1
ATOM 2432 N N . PRO B 1 122 ? 10.797 22.609 -4.949 1 90.31 122 PRO B N 1
ATOM 2433 C CA . PRO B 1 122 ? 10.992 23.656 -5.957 1 90.31 122 PRO B CA 1
ATOM 2434 C C . PRO B 1 122 ? 9.781 23.828 -6.879 1 90.31 122 PRO B C 1
ATOM 2436 O O . PRO B 1 122 ? 9.742 24.75 -7.691 1 90.31 122 PRO B O 1
ATOM 2439 N N . MET B 1 123 ? 8.789 22.984 -6.754 1 91.88 123 MET B N 1
ATOM 2440 C CA . MET B 1 123 ? 7.633 23.078 -7.641 1 91.88 123 MET B CA 1
ATOM 2441 C C . MET B 1 123 ? 6.855 24.359 -7.375 1 91.88 123 MET B C 1
ATOM 2443 O O . MET B 1 123 ? 6.457 24.625 -6.242 1 91.88 123 MET B O 1
ATOM 2447 N N . GLU B 1 124 ? 6.562 25.094 -8.438 1 92.69 124 GLU B N 1
ATOM 2448 C CA . GLU B 1 124 ? 5.926 26.406 -8.336 1 92.69 124 GLU B CA 1
ATOM 2449 C C . GLU B 1 124 ? 4.52 26.297 -7.758 1 92.69 124 GLU B C 1
ATOM 2451 O O . GLU B 1 124 ? 4.055 27.203 -7.07 1 92.69 124 GLU B O 1
ATOM 2456 N N . SER B 1 125 ? 3.92 25.25 -8.031 1 95.44 125 SER B N 1
ATOM 2457 C CA . SER B 1 125 ? 2.529 25.078 -7.617 1 95.44 125 SER B CA 1
ATOM 2458 C C . SER B 1 125 ? 2.426 24.797 -6.125 1 95.44 125 SER B C 1
ATOM 2460 O O . SER B 1 125 ? 1.339 24.875 -5.547 1 95.44 125 SER B O 1
ATOM 2462 N N . VAL B 1 126 ? 3.51 24.484 -5.461 1 96.94 126 VAL B N 1
ATOM 2463 C CA . VAL B 1 126 ? 3.514 24.172 -4.035 1 96.94 126 VAL B CA 1
ATOM 2464 C C . VAL B 1 126 ? 3.633 25.469 -3.229 1 96.94 126 VAL B C 1
ATOM 2466 O O . VAL B 1 126 ? 4.66 26.141 -3.279 1 96.94 126 VAL B O 1
ATOM 2469 N N . LYS B 1 127 ? 2.668 25.828 -2.459 1 97.12 127 LYS B N 1
ATOM 2470 C CA . LYS B 1 127 ? 2.625 27.062 -1.688 1 97.12 127 LYS B CA 1
ATOM 2471 C C . LYS B 1 127 ? 3.121 26.844 -0.261 1 97.12 127 LYS B C 1
ATOM 2473 O O . LYS B 1 127 ? 3.785 27.703 0.314 1 97.12 127 LYS B O 1
ATOM 2478 N N . GLU B 1 128 ? 2.758 25.781 0.275 1 96.81 128 GLU B N 1
ATOM 2479 C CA . GLU B 1 128 ? 3.15 25.391 1.624 1 96.81 128 GLU B CA 1
ATOM 2480 C C . GLU B 1 128 ? 3.453 23.891 1.693 1 96.81 128 GLU B C 1
ATOM 2482 O O . GLU B 1 128 ? 2.867 23.109 0.952 1 96.81 128 GLU B O 1
ATOM 2487 N N . MET B 1 129 ? 4.359 23.547 2.576 1 96.06 129 MET B N 1
ATOM 2488 C CA . MET B 1 129 ? 4.742 22.141 2.734 1 96.06 129 MET B CA 1
ATOM 2489 C C . MET B 1 129 ? 5.047 21.828 4.195 1 96.06 129 MET B C 1
ATOM 2491 O O . MET B 1 129 ? 5.719 22.594 4.875 1 96.06 129 MET B O 1
ATOM 2495 N N . ASP B 1 130 ? 4.488 20.781 4.633 1 94.81 130 ASP B N 1
ATOM 2496 C CA . ASP B 1 130 ? 4.793 20.203 5.941 1 94.81 130 ASP B CA 1
ATOM 2497 C C . ASP B 1 130 ? 5.363 18.797 5.805 1 94.81 130 ASP B C 1
ATOM 2499 O O . ASP B 1 130 ? 4.742 17.938 5.188 1 94.81 130 ASP B O 1
ATOM 2503 N N . VAL B 1 131 ? 6.602 18.594 6.391 1 95.81 131 VAL B N 1
ATOM 2504 C CA . VAL B 1 131 ? 7.297 17.328 6.234 1 95.81 131 VAL B CA 1
ATOM 2505 C C . VAL B 1 131 ? 7.516 16.688 7.602 1 95.81 131 VAL B C 1
ATOM 2507 O O . VAL B 1 131 ? 8.008 17.328 8.531 1 95.81 131 VAL B O 1
ATOM 2510 N N . SER B 1 132 ? 7.195 15.5 7.746 1 96.56 132 SER B N 1
ATOM 2511 C CA . SER B 1 132 ? 7.473 14.695 8.93 1 96.56 132 SER B CA 1
ATOM 2512 C C . SER B 1 132 ? 8.242 13.43 8.578 1 96.56 132 SER B C 1
ATOM 2514 O O . SER B 1 132 ? 7.742 12.57 7.844 1 96.56 132 SER B O 1
ATOM 2516 N N . LEU B 1 133 ? 9.422 13.305 9.109 1 96.81 133 LEU B N 1
ATOM 2517 C CA . LEU B 1 133 ? 10.258 12.141 8.828 1 96.81 133 LEU B CA 1
ATOM 2518 C C . LEU B 1 133 ? 9.977 11.023 9.82 1 96.81 133 LEU B C 1
ATOM 2520 O O . LEU B 1 133 ? 9.656 11.281 10.984 1 96.81 133 LEU B O 1
ATOM 2524 N N . GLY B 1 134 ? 10.062 9.859 9.336 1 96.81 134 GLY B N 1
ATOM 2525 C CA . GLY B 1 134 ? 9.852 8.703 10.188 1 96.81 134 GLY B CA 1
ATOM 2526 C C . GLY B 1 134 ? 10.727 7.523 9.828 1 96.81 134 GLY B C 1
ATOM 2527 O O . GLY B 1 134 ? 11.367 7.523 8.773 1 96.81 134 GLY B O 1
ATOM 2528 N N . SER B 1 135 ? 10.836 6.609 10.766 1 94.44 135 SER B N 1
ATOM 2529 C CA . SER B 1 135 ? 11.484 5.332 10.492 1 94.44 135 SER B CA 1
ATOM 2530 C C . SER B 1 135 ? 10.609 4.453 9.602 1 94.44 135 SER B C 1
ATOM 2532 O O . SER B 1 135 ? 9.703 4.949 8.93 1 94.44 135 SER B O 1
ATOM 2534 N N . SER B 1 136 ? 10.969 3.172 9.547 1 95.94 136 SER B N 1
ATOM 2535 C CA . SER B 1 136 ? 10.141 2.248 8.781 1 95.94 136 SER B CA 1
ATOM 2536 C C . SER B 1 136 ? 8.688 2.295 9.242 1 95.94 136 SER B C 1
ATOM 2538 O O . SER B 1 136 ? 8.406 2.262 10.438 1 95.94 136 SER B O 1
ATOM 2540 N N . PRO B 1 137 ? 7.805 2.455 8.266 1 98 137 PRO B N 1
ATOM 2541 C CA . PRO B 1 137 ? 6.398 2.486 8.672 1 98 137 PRO B CA 1
ATOM 2542 C C . PRO B 1 137 ? 5.938 1.179 9.312 1 98 137 PRO B C 1
ATOM 2544 O O . PRO B 1 137 ? 6.453 0.109 8.984 1 98 137 PRO B O 1
ATOM 2547 N N . ALA B 1 138 ? 5.031 1.324 10.258 1 98.06 138 ALA B N 1
ATOM 2548 C CA . ALA B 1 138 ? 4.41 0.123 10.805 1 98.06 138 ALA B CA 1
ATOM 2549 C C . ALA B 1 138 ? 3.596 -0.609 9.742 1 98.06 138 ALA B C 1
ATOM 2551 O O . ALA B 1 138 ? 3.459 -1.834 9.797 1 98.06 138 ALA B O 1
ATOM 2552 N N . TYR B 1 139 ? 3.082 0.188 8.789 1 98.19 139 TYR B N 1
ATOM 2553 C CA . TYR B 1 139 ? 2.408 -0.345 7.609 1 98.19 139 TYR B CA 1
ATOM 2554 C C . TYR B 1 139 ? 2.545 0.605 6.426 1 98.19 139 TYR B C 1
ATOM 2556 O O . TYR B 1 139 ? 2.404 1.821 6.578 1 98.19 139 TYR B O 1
ATOM 2564 N N . PRO B 1 140 ? 2.785 0.023 5.246 1 97.94 140 PRO B N 1
ATOM 2565 C CA . PRO B 1 140 ? 2.869 -1.398 4.902 1 97.94 140 PRO B CA 1
ATOM 2566 C C . PRO B 1 140 ? 4.246 -1.992 5.18 1 97.94 140 PRO B C 1
ATOM 2568 O O . PRO B 1 140 ? 5.234 -1.257 5.273 1 97.94 140 PRO B O 1
ATOM 2571 N N . GLU B 1 141 ? 4.273 -3.26 5.387 1 97.19 141 GLU B N 1
ATOM 2572 C CA . GLU B 1 141 ? 5.516 -4.027 5.473 1 97.19 141 GLU B CA 1
ATOM 2573 C C . GLU B 1 141 ? 6.039 -4.391 4.086 1 97.19 141 GLU B C 1
ATOM 2575 O O . GLU B 1 141 ? 7.25 -4.383 3.854 1 97.19 141 GLU B O 1
ATOM 2580 N N . PHE B 1 142 ? 5.129 -4.73 3.219 1 97.75 142 PHE B N 1
ATOM 2581 C CA . PHE B 1 142 ? 5.406 -5.09 1.833 1 97.75 142 PHE B CA 1
ATOM 2582 C C . PHE B 1 142 ? 4.789 -4.074 0.877 1 97.75 142 PHE B C 1
ATOM 2584 O O . PHE B 1 142 ? 3.635 -3.678 1.049 1 97.75 142 PHE B O 1
ATOM 2591 N N . VAL B 1 143 ? 5.523 -3.623 -0.137 1 97.62 143 VAL B N 1
ATOM 2592 C CA . VAL B 1 143 ? 5.023 -2.592 -1.039 1 97.62 143 VAL B CA 1
ATOM 2593 C C . VAL B 1 143 ? 5.289 -2.996 -2.486 1 97.62 143 VAL B C 1
ATOM 2595 O O . VAL B 1 143 ? 6.223 -3.754 -2.764 1 97.62 143 VAL B O 1
ATOM 2598 N N . ASP B 1 144 ? 4.363 -2.613 -3.334 1 97 144 ASP B N 1
ATOM 2599 C CA . ASP B 1 144 ? 4.684 -2.643 -4.758 1 97 144 ASP B CA 1
ATOM 2600 C C . ASP B 1 144 ? 5.746 -1.604 -5.105 1 97 144 ASP B C 1
ATOM 2602 O O . ASP B 1 144 ? 5.422 -0.491 -5.527 1 97 144 ASP B O 1
ATOM 2606 N N . PHE B 1 145 ? 6.973 -1.958 -4.832 1 96.19 145 PHE B N 1
ATOM 2607 C CA . PHE B 1 145 ? 8.086 -1.048 -5.09 1 96.19 145 PHE B CA 1
ATOM 2608 C C . PHE B 1 145 ? 8.414 -1.002 -6.578 1 96.19 145 PHE B C 1
ATOM 2610 O O . PHE B 1 145 ? 8.945 -1.966 -7.129 1 96.19 145 PHE B O 1
ATOM 2617 N N . LYS B 1 146 ? 8.18 0.108 -7.215 1 92.81 146 LYS B N 1
ATOM 2618 C CA . LYS B 1 146 ? 8.25 0.256 -8.664 1 92.81 146 LYS B CA 1
ATOM 2619 C C . LYS B 1 146 ? 9.695 0.348 -9.141 1 92.81 146 LYS B C 1
ATOM 2621 O O . LYS B 1 146 ? 10.094 1.351 -9.742 1 92.81 146 LYS B O 1
ATOM 2626 N N . LEU B 1 147 ? 10.312 -0.758 -8.891 1 88.19 147 LEU B N 1
ATOM 2627 C CA . LEU B 1 147 ? 11.68 -0.882 -9.383 1 88.19 147 LEU B CA 1
ATOM 2628 C C . LEU B 1 147 ? 11.688 -1.202 -10.875 1 88.19 147 LEU B C 1
ATOM 2630 O O . LEU B 1 147 ? 11.32 -2.307 -11.281 1 88.19 147 LEU B O 1
ATOM 2634 N N . GLU B 1 148 ? 11.992 -0.258 -11.68 1 85.31 148 GLU B N 1
ATOM 2635 C CA . GLU B 1 148 ? 12.141 -0.402 -13.125 1 85.31 148 GLU B CA 1
ATOM 2636 C C . GLU B 1 148 ? 13.352 0.368 -13.641 1 85.31 148 GLU B C 1
ATOM 2638 O O . GLU B 1 148 ? 13.203 1.424 -14.266 1 85.31 148 GLU B O 1
ATOM 2643 N N . PRO B 1 149 ? 14.461 -0.207 -13.438 1 84 149 PRO B N 1
ATOM 2644 C CA . PRO B 1 149 ? 15.688 0.528 -13.75 1 84 149 PRO B CA 1
ATOM 2645 C C . PRO B 1 149 ? 16.016 0.528 -15.242 1 84 149 PRO B C 1
ATOM 2647 O O . PRO B 1 149 ? 17.094 0.101 -15.648 1 84 149 PRO B O 1
ATOM 2650 N N . THR B 1 150 ? 15.094 0.958 -16.031 1 82.94 150 THR B N 1
ATOM 2651 C CA . THR B 1 150 ? 15.273 0.9 -17.484 1 82.94 150 THR B CA 1
ATOM 2652 C C . THR B 1 150 ? 15.172 2.295 -18.094 1 82.94 150 THR B C 1
ATOM 2654 O O . THR B 1 150 ? 15.75 2.555 -19.156 1 82.94 150 THR B O 1
ATOM 2657 N N . GLY B 1 151 ? 14.523 3.137 -17.438 1 84.31 151 GLY B N 1
ATOM 2658 C CA . GLY B 1 151 ? 14.336 4.465 -18 1 84.31 151 GLY B CA 1
ATOM 2659 C C . GLY B 1 151 ? 15.492 5.406 -17.703 1 84.31 151 GLY B C 1
ATOM 2660 O O . GLY B 1 151 ? 16.266 5.172 -16.766 1 84.31 151 GLY B O 1
ATOM 2661 N N . LYS B 1 152 ? 15.617 6.43 -18.609 1 87.62 152 LYS B N 1
ATOM 2662 C CA . LYS B 1 152 ? 16.641 7.449 -18.375 1 87.62 152 LYS B CA 1
ATOM 2663 C C . LYS B 1 152 ? 16.047 8.664 -17.656 1 87.62 152 LYS B C 1
ATOM 2665 O O . LYS B 1 152 ? 16.797 9.461 -17.078 1 87.62 152 LYS B O 1
ATOM 2670 N N . VAL B 1 153 ? 14.766 8.789 -17.812 1 88.5 153 VAL B N 1
ATOM 2671 C CA . VAL B 1 153 ? 14.062 9.906 -17.188 1 88.5 153 VAL B CA 1
ATOM 2672 C C . VAL B 1 153 ? 13.164 9.391 -16.062 1 88.5 153 VAL B C 1
ATOM 2674 O O . VAL B 1 153 ? 12.438 8.414 -16.25 1 88.5 153 VAL B O 1
ATOM 2677 N N . ALA B 1 154 ? 13.305 10 -14.945 1 88.56 154 ALA B N 1
ATOM 2678 C CA . ALA B 1 154 ? 12.461 9.609 -13.82 1 88.56 154 ALA B CA 1
ATOM 2679 C C . ALA B 1 154 ? 11 9.969 -14.078 1 88.56 154 ALA B C 1
ATOM 2681 O O . ALA B 1 154 ? 10.711 10.828 -14.914 1 88.56 154 ALA B O 1
ATOM 2682 N N . PRO B 1 155 ? 10.094 9.375 -13.375 1 86.12 155 PRO B N 1
ATOM 2683 C CA . PRO B 1 155 ? 8.68 9.672 -13.578 1 86.12 155 PRO B CA 1
ATOM 2684 C C . PRO B 1 155 ? 8.336 11.133 -13.312 1 86.12 155 PRO B C 1
ATOM 2686 O O . PRO B 1 155 ? 7.371 11.664 -13.867 1 86.1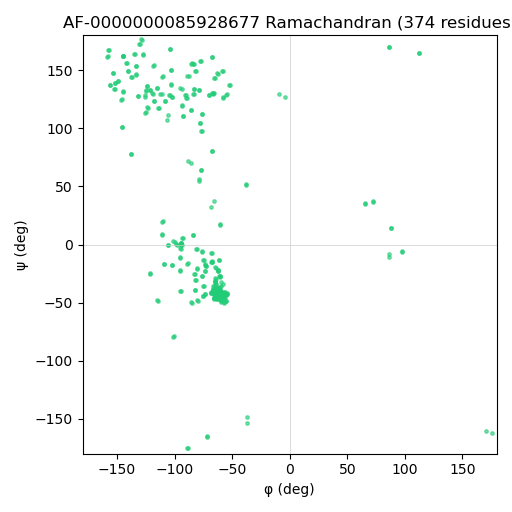2 155 PRO B O 1
ATOM 2689 N N . CYS B 1 156 ? 9.07 11.758 -12.492 1 85.62 156 CYS B N 1
ATOM 2690 C CA . CYS B 1 156 ? 8.82 13.156 -12.164 1 85.62 156 CYS B CA 1
ATOM 2691 C C . CYS B 1 156 ? 9.398 14.07 -13.234 1 85.62 156 CYS B C 1
ATOM 2693 O O . CYS B 1 156 ? 9.289 15.297 -13.133 1 85.62 156 CYS B O 1
ATOM 2695 N N . GLY B 1 157 ? 10.062 13.516 -14.195 1 84.94 157 GLY B N 1
ATOM 2696 C CA . GLY B 1 157 ? 10.609 14.297 -15.297 1 84.94 157 GLY B CA 1
ATOM 2697 C C . GLY B 1 157 ? 12.078 14.648 -15.109 1 84.94 157 GLY B C 1
ATOM 2698 O O . GLY B 1 157 ? 12.719 15.164 -16.031 1 84.94 157 GLY B O 1
ATOM 2699 N N . LYS B 1 158 ? 12.578 14.328 -14.023 1 83.38 158 LYS B N 1
ATOM 2700 C CA . LYS B 1 158 ? 13.977 14.664 -13.75 1 83.38 158 LYS B CA 1
ATOM 2701 C C . LYS B 1 158 ? 14.914 13.641 -14.375 1 83.38 158 LYS B C 1
ATOM 2703 O O . LYS B 1 158 ? 14.562 12.469 -14.523 1 83.38 158 LYS B O 1
ATOM 2708 N N . VAL B 1 159 ? 16.078 14.219 -14.711 1 80.19 159 VAL B N 1
ATOM 2709 C CA . VAL B 1 159 ? 17.156 13.391 -15.234 1 80.19 159 VAL B CA 1
ATOM 2710 C C . VAL B 1 159 ? 18.328 13.391 -14.25 1 80.19 159 VAL B C 1
ATOM 2712 O O . VAL B 1 159 ? 18.953 14.422 -14.023 1 80.19 159 VAL B O 1
ATOM 2715 N N . CYS B 1 160 ? 18.578 12.188 -13.781 1 76.5 160 CYS B N 1
ATOM 2716 C CA . CYS B 1 160 ? 19.547 12.062 -12.695 1 76.5 160 CYS B CA 1
ATOM 2717 C C . CYS B 1 160 ? 20.906 12.586 -13.117 1 76.5 160 CYS B C 1
ATOM 2719 O O . CYS B 1 160 ? 21.656 13.125 -12.289 1 76.5 160 CYS B O 1
ATOM 2721 N N . THR B 1 161 ? 21.219 12.383 -14.289 1 73.69 161 THR B N 1
ATOM 2722 C CA . THR B 1 161 ? 22.531 12.781 -14.75 1 73.69 161 THR B CA 1
ATOM 2723 C C . THR B 1 161 ? 22.672 14.305 -14.766 1 73.69 161 THR B C 1
ATOM 2725 O O . THR B 1 161 ? 23.781 14.836 -14.836 1 73.69 161 THR B O 1
ATOM 2728 N N . GLU B 1 162 ? 21.578 14.906 -14.672 1 76.81 162 GLU B N 1
ATOM 2729 C CA . GLU B 1 162 ? 21.594 16.359 -14.664 1 76.81 162 GLU B CA 1
ATOM 2730 C C . GLU B 1 162 ? 21.516 16.906 -13.234 1 76.81 162 GLU B C 1
ATOM 2732 O O . GLU B 1 162 ? 21.516 18.125 -13.031 1 76.81 162 GLU B O 1
ATOM 2737 N N . CYS B 1 163 ? 21.453 15.969 -12.414 1 73.62 163 CYS B N 1
ATOM 2738 C CA . CYS B 1 163 ? 21.297 16.359 -11.016 1 73.62 163 CYS B CA 1
ATOM 2739 C C . CYS B 1 163 ? 22.656 16.531 -10.344 1 73.62 163 CYS B C 1
ATOM 2741 O O . CYS B 1 163 ? 23.516 15.641 -10.438 1 73.62 163 CYS B O 1
ATOM 2743 N N . TYR B 1 164 ? 22.797 17.656 -9.719 1 64.69 164 TYR B N 1
ATOM 2744 C CA . TYR B 1 164 ? 24.078 18 -9.117 1 64.69 164 TYR B CA 1
ATOM 2745 C C . TYR B 1 164 ? 24.375 17.078 -7.934 1 64.69 164 TYR B C 1
ATOM 2747 O O . TYR B 1 164 ? 25.531 17 -7.484 1 64.69 164 TYR B O 1
ATOM 2755 N N . ILE B 1 165 ? 23.359 16.359 -7.445 1 68.31 165 ILE B N 1
ATOM 2756 C CA . ILE B 1 165 ? 23.594 15.539 -6.266 1 68.31 165 ILE B CA 1
ATOM 2757 C C . ILE B 1 165 ? 23.672 14.07 -6.668 1 68.31 165 ILE B C 1
ATOM 2759 O O . ILE B 1 165 ? 23.891 13.195 -5.824 1 68.31 165 ILE B O 1
ATOM 2763 N N . SER B 1 166 ? 23.5 13.914 -7.953 1 62.03 166 SER B N 1
ATOM 2764 C CA . SER B 1 166 ? 23.562 12.555 -8.477 1 62.03 166 SER B CA 1
ATOM 2765 C C . SER B 1 166 ? 24.906 11.891 -8.148 1 62.03 166 SER B C 1
ATOM 2767 O O . SER B 1 166 ? 25.969 12.477 -8.367 1 62.03 166 SER B O 1
ATOM 2769 N N . GLY B 1 167 ? 24.812 10.711 -7.535 1 60.66 167 GLY B N 1
ATOM 2770 C CA . GLY B 1 167 ? 26.031 9.969 -7.23 1 60.66 167 GLY B CA 1
ATOM 2771 C C . GLY B 1 167 ? 26.656 10.375 -5.906 1 60.66 167 GLY B C 1
ATOM 2772 O O . GLY B 1 167 ? 27.609 9.734 -5.441 1 60.66 167 GLY B O 1
ATOM 2773 N N . LYS B 1 168 ? 26.156 11.414 -5.305 1 69.88 168 LYS B N 1
ATOM 2774 C CA . LYS B 1 168 ? 26.672 11.828 -4.004 1 69.88 168 LYS B CA 1
ATOM 2775 C C . LYS B 1 168 ? 25.734 11.383 -2.879 1 69.88 168 LYS B C 1
ATOM 2777 O O . LYS B 1 168 ? 25.922 10.312 -2.301 1 69.88 168 LYS B O 1
ATOM 2782 N N . LYS B 1 169 ? 24.734 12.109 -2.723 1 70.12 169 LYS B N 1
ATOM 2783 C CA . LYS B 1 169 ? 23.797 11.836 -1.634 1 70.12 169 LYS B CA 1
ATOM 2784 C C . LYS B 1 169 ? 22.578 11.078 -2.139 1 70.12 169 LYS B C 1
ATOM 2786 O O . LYS B 1 169 ? 21.703 10.703 -1.352 1 70.12 169 LYS B O 1
ATOM 2791 N N . CYS B 1 170 ? 22.656 10.797 -3.451 1 77.62 170 CYS B N 1
ATOM 2792 C CA . CYS B 1 170 ? 21.469 10.18 -4.035 1 77.62 170 CYS B CA 1
ATOM 2793 C C . CYS B 1 170 ? 21.828 8.883 -4.742 1 77.62 170 CYS B C 1
ATOM 2795 O O . CYS B 1 170 ? 22.75 8.852 -5.566 1 77.62 170 CYS B O 1
ATOM 2797 N N . SER B 1 171 ? 21.141 7.844 -4.395 1 77.88 171 SER B N 1
ATOM 2798 C CA . SER B 1 171 ? 21.375 6.559 -5.047 1 77.88 171 SER B CA 1
ATOM 2799 C C . SER B 1 171 ? 20.594 6.457 -6.359 1 77.88 171 SER B C 1
ATOM 2801 O O . SER B 1 171 ? 20.516 5.383 -6.957 1 77.88 171 SER B O 1
ATOM 2803 N N . GLY B 1 172 ? 20.031 7.605 -6.703 1 83.88 172 GLY B N 1
ATOM 2804 C CA . GLY B 1 172 ? 19.297 7.621 -7.957 1 83.88 172 GLY B CA 1
ATOM 2805 C C . GLY B 1 172 ? 17.859 7.164 -7.801 1 83.88 172 GLY B C 1
ATOM 2806 O O . GLY B 1 172 ? 17.484 6.617 -6.762 1 83.88 172 GLY B O 1
ATOM 2807 N N . CYS B 1 173 ? 17.094 7.363 -8.883 1 89.12 173 CYS B N 1
ATOM 2808 C CA . CYS B 1 173 ? 15.695 6.961 -8.906 1 89.12 173 CYS B CA 1
ATOM 2809 C C . CYS B 1 173 ? 15.555 5.488 -9.273 1 89.12 173 CYS B C 1
ATOM 2811 O O . CYS B 1 173 ? 16.094 5.047 -10.297 1 89.12 173 CYS B O 1
ATOM 2813 N N . PRO B 1 174 ? 14.797 4.754 -8.477 1 90.12 174 PRO B N 1
ATOM 2814 C CA . PRO B 1 174 ? 14.625 3.326 -8.75 1 90.12 174 PRO B CA 1
ATOM 2815 C C . PRO B 1 174 ? 13.977 3.061 -10.109 1 90.12 174 PRO B C 1
ATOM 2817 O O . PRO B 1 174 ? 14.008 1.932 -10.602 1 90.12 174 PRO B O 1
ATOM 2820 N N . ALA B 1 175 ? 13.438 4.062 -10.711 1 89.94 175 ALA B N 1
ATOM 2821 C CA . ALA B 1 175 ? 12.781 3.91 -12.008 1 89.94 175 ALA B CA 1
ATOM 2822 C C . ALA B 1 175 ? 13.75 4.195 -13.156 1 89.94 175 ALA B C 1
ATOM 2824 O O . ALA B 1 175 ? 13.352 4.234 -14.32 1 89.94 175 ALA B O 1
ATOM 2825 N N . THR B 1 176 ? 14.984 4.406 -12.844 1 88.62 176 THR B N 1
ATOM 2826 C CA . THR B 1 176 ? 15.938 4.777 -13.883 1 88.62 176 THR B CA 1
ATOM 2827 C C . THR B 1 176 ? 17.156 3.855 -13.852 1 88.62 176 THR B C 1
ATOM 2829 O O . THR B 1 176 ? 17.391 3.168 -12.859 1 88.62 176 THR B O 1
ATOM 2832 N N . VAL B 1 177 ? 17.938 3.842 -14.938 1 86.94 177 VAL B N 1
ATOM 2833 C CA . VAL B 1 177 ? 19.141 3.033 -15.086 1 86.94 177 VAL B CA 1
ATOM 2834 C C . VAL B 1 177 ? 20.219 3.535 -14.125 1 86.94 177 VAL B C 1
ATOM 2836 O O . VAL B 1 177 ? 21.234 2.859 -13.906 1 86.94 177 VAL B O 1
ATOM 2839 N N . TYR B 1 178 ? 19.969 4.645 -13.469 1 82.25 178 TYR B N 1
ATOM 2840 C CA . TYR B 1 178 ? 20.984 5.27 -12.633 1 82.25 178 TYR B CA 1
ATOM 2841 C C . TYR B 1 178 ? 20.828 4.832 -11.18 1 82.25 178 TYR B C 1
ATOM 2843 O O . TYR B 1 178 ? 21.625 5.211 -10.32 1 82.25 178 TYR B O 1
ATOM 2851 N N . PHE B 1 179 ? 19.812 4.039 -10.922 1 85.88 179 PHE B N 1
ATOM 2852 C CA . PHE B 1 179 ? 19.609 3.557 -9.562 1 85.88 179 PHE B CA 1
ATOM 2853 C C . PHE B 1 179 ? 20.719 2.605 -9.148 1 85.88 179 PHE B C 1
ATOM 2855 O O . PHE B 1 179 ? 21.031 1.648 -9.867 1 85.88 179 PHE B O 1
ATOM 2862 N N . MET B 1 180 ? 21.266 2.879 -7.988 1 78.94 180 MET B N 1
ATOM 2863 C CA . MET B 1 180 ? 22.469 2.166 -7.598 1 78.94 180 MET B CA 1
ATOM 2864 C C . MET B 1 180 ? 22.141 0.955 -6.73 1 78.94 180 MET B C 1
ATOM 2866 O O . MET B 1 180 ? 23.031 0.224 -6.305 1 78.94 180 MET B O 1
ATOM 2870 N N . GLY B 1 181 ? 20.906 0.686 -6.457 1 76.5 181 GLY B N 1
ATOM 2871 C CA . GLY B 1 181 ? 20.531 -0.52 -5.738 1 76.5 181 GLY B CA 1
ATOM 2872 C C . GLY B 1 181 ? 19.969 -0.238 -4.352 1 76.5 181 GLY B C 1
ATOM 2873 O O . GLY B 1 181 ? 20.062 0.888 -3.861 1 76.5 181 GLY B O 1
ATOM 2874 N N . LEU B 1 182 ? 19.375 -1.165 -3.809 1 74.5 182 LEU B N 1
ATOM 2875 C CA . LEU B 1 182 ? 18.734 -1.077 -2.502 1 74.5 182 LEU B CA 1
ATOM 2876 C C . LEU B 1 182 ? 19.75 -1.23 -1.382 1 74.5 182 LEU B C 1
ATOM 2878 O O . LEU B 1 182 ? 19.5 -0.84 -0.242 1 74.5 182 LEU B O 1
ATOM 2882 N N . GLU B 1 183 ? 20.922 -1.827 -1.663 1 63.5 183 GLU B N 1
ATOM 2883 C CA . GLU B 1 183 ? 21.984 -1.963 -0.669 1 63.5 183 GLU B CA 1
ATOM 2884 C C . GLU B 1 183 ? 22.859 -0.718 -0.628 1 63.5 183 GLU B C 1
ATOM 2886 O O . GLU B 1 183 ? 23.203 -0.161 -1.673 1 63.5 183 GLU B O 1
ATOM 2891 N N . GLY B 1 184 ? 22.516 0.432 -0.182 1 46.81 184 GLY B N 1
ATOM 2892 C CA . GLY B 1 184 ? 23.391 1.596 -0.063 1 46.81 184 GLY B CA 1
ATOM 2893 C C . GLY B 1 184 ? 24.828 1.311 -0.441 1 46.81 184 GLY B C 1
ATOM 2894 O O . GLY B 1 184 ? 25.25 0.154 -0.456 1 46.81 184 GLY B O 1
ATOM 2895 N N . ARG B 1 185 ? 25.609 2.127 -1.466 1 40.28 185 ARG B N 1
ATOM 2896 C CA . ARG B 1 185 ? 27.078 2.127 -1.475 1 40.28 185 ARG B CA 1
ATOM 2897 C C . ARG B 1 185 ? 27.625 2.102 -0.055 1 40.28 185 ARG B C 1
ATOM 2899 O O . ARG B 1 185 ? 27.641 3.127 0.631 1 40.28 185 ARG B O 1
ATOM 2906 N N . GLY B 1 186 ? 27.438 1.424 0.891 1 31.72 186 GLY B N 1
ATOM 2907 C CA . GLY B 1 186 ? 28.391 1.537 1.977 1 31.72 186 GLY B CA 1
ATOM 2908 C C . GLY B 1 186 ? 29.812 1.729 1.495 1 31.72 186 GLY B C 1
ATOM 2909 O O . GLY B 1 186 ? 30.078 1.75 0.29 1 31.72 186 GLY B O 1
ATOM 2910 N N . ASN B 1 187 ? 30.922 1.213 2.484 1 27.88 187 ASN B N 1
ATOM 2911 C CA . ASN B 1 187 ? 32.375 1.387 2.676 1 27.88 187 ASN B CA 1
ATOM 2912 C C . ASN B 1 187 ? 33.156 0.792 1.516 1 27.88 187 ASN B C 1
ATOM 2914 O O . ASN B 1 187 ? 33.562 -0.37 1.566 1 27.88 187 ASN B O 1
ATOM 2918 N N . ARG B 1 188 ? 32.938 0.781 0.468 1 27.12 188 ARG B N 1
ATOM 2919 C CA . ARG B 1 188 ? 34.094 0.432 -0.34 1 27.12 188 ARG B CA 1
ATOM 2920 C C . ARG B 1 188 ? 35.219 1.438 -0.138 1 27.12 188 ARG B C 1
ATOM 2922 O O . ARG B 1 188 ? 35.406 2.348 -0.949 1 27.12 188 ARG B O 1
ATOM 2929 N N . GLY B 1 189 ? 35.156 2.244 0.965 1 22 189 GLY B N 1
ATOM 2930 C CA . GLY B 1 189 ? 36.531 2.668 1.261 1 22 189 GLY B CA 1
ATOM 2931 C C . GLY B 1 189 ? 37.438 1.519 1.629 1 22 189 GLY B C 1
ATOM 2932 O O . GLY B 1 189 ? 37 0.479 2.105 1 22 189 GLY B O 1
#

pLDDT: mean 90.55, std 13.07, range [21.69, 98.75]

Solvent-accessible surface area (backbone atoms only — not comparable to full-atom values): 19473 Å² total; per-residue (Å²): 129,54,72,65,54,49,50,50,46,50,52,22,42,77,34,29,67,59,51,54,62,56,53,6,61,75,69,71,50,50,52,69,57,37,45,50,51,53,52,47,38,42,74,73,52,50,34,47,42,23,32,20,39,28,40,50,84,64,56,20,25,27,34,39,39,38,26,24,42,81,38,69,69,56,24,50,53,48,27,55,37,46,48,59,31,48,40,43,62,29,26,28,46,31,52,55,89,39,32,26,41,36,35,35,42,30,73,34,69,53,43,45,46,48,49,44,61,68,54,51,61,71,35,82,53,50,76,44,76,47,74,26,49,26,52,50,39,56,19,56,47,54,37,78,60,49,64,42,56,74,32,77,51,33,70,81,66,49,43,55,91,75,37,91,48,52,76,69,63,31,53,53,51,49,34,13,61,65,34,65,60,83,63,68,85,68,78,82,113,129,55,71,65,54,49,50,52,44,49,52,22,42,76,34,27,66,61,52,55,63,56,52,6,60,76,69,70,52,49,52,69,56,37,47,50,49,54,51,47,38,42,74,73,51,50,35,48,42,24,32,20,39,28,39,49,87,63,55,20,25,26,34,38,39,39,26,25,42,80,39,70,70,57,24,50,54,48,26,56,38,45,47,60,31,49,40,46,63,28,23,27,46,31,49,57,89,38,31,28,40,34,36,36,44,29,73,35,69,51,42,43,45,45,50,43,61,67,54,50,62,71,35,82,54,50,76,43,77,48,75,26,48,26,52,51,38,57,20,56,47,54,38,77,59,48,64,41,56,74,32,75,52,34,70,81,67,47,43,55,89,73,37,92,49,51,78,69,63,30,54,54,52,49,36,12,62,65,33,66,61,82,62,68,86,69,78,81,113

Foldseek 3Di:
DDPLLVLLVVVCVVPVPDDLVVSCVVSVHDSVVSVVSVVCCVVVPVDDRDFWAQVVVLWKKKKKKFFAFQDLVVLVVVQVLVVQALQWQDWDADDDPGGIITMGIDLDPLQVCCCCVVQPVVDPRTDDMDMDIGIDDPPDRTGPRPQAADAQAGSSRDGLVPDPCRPPSHCDGSNHVSRNDSPPPPPPD/DDPLLVLLVVVCVVPVPDDLVVSCVVSVHDSVVSVVSVVCCVVVPVDDRDFWAQVVVLWKWKKKKFFAFQDLVVLVVVQVLVVQALQWQDWAADDDPGGIITMGIDLDPLQVCCCCVVQPVVDPRTDDMDMDIGIDDPPDRTGPRPQAADAQAGSSRDGLVPDPCRPPSHCDGSNHVSRNDSPPPPPPD

Secondary structure (DSSP, 8-state):
--HHHHHHHHHHHH-TT--HHHHHHHHTS-HHHHHHHHHHHHHTTSEEEEEEEETTTTT-EEEEEEEEES-HHHHHHHHHHHHT-TTEEEEEEEESS-SEEEEEEESSHHHHHIIIIIIITT-TTEEEEEEEEESS-SB-SEE-----TTBSS-TTS--GGG-TTBTTTB---TTBTT---SS------/--HHHHHHHHHHHH-TT--HHHHHHHHTS-HHHHHHHHHHHHHTTSEEEEEEEETTTTT-EEEEEEEEES-HHHHHHHHHHHHT-TTEEEEEEEESS-SEEEEEEESSHHHHHIIIIIIITT-TTEEEEEEEEESS-SB-SEE-----TTBSS-TTS--GGG-TTBTTTB---TTBTT---SS------

Nearest PDB structures (foldseek):
  7fby-assembly1_A  TM=8.622E-01  e=3.823E-11  Pyrococcus horikoshii OT3
  2cg4-assembly1_A  TM=8.220E-01  e=1.472E-09  Escherichia coli
  2efq-assembly1_A  TM=8.529E-01  e=3.675E-08  Sulfurisphaera tokodaii str. 7
  2efo-assembly1_A  TM=8.287E-01  e=2.106E-08  Sulfurisphaera tokodaii str. 7
  4pcq-assembly2_D  TM=7.426E-01  e=3.365E-06  Mycobacterium tuberculosis H37Rv